Protein AF-A0A5N8ZG76-F1 (afdb_monomer)

Structure (mmCIF, N/CA/C/O backbone):
data_AF-A0A5N8ZG76-F1
#
_entry.id   AF-A0A5N8ZG76-F1
#
loop_
_atom_site.group_PDB
_atom_site.id
_atom_site.type_symbol
_atom_site.label_atom_id
_atom_site.label_alt_id
_atom_site.label_comp_id
_atom_site.label_asym_id
_atom_site.label_entity_id
_atom_site.label_seq_id
_atom_site.pdbx_PDB_ins_code
_atom_site.Cartn_x
_atom_site.Cartn_y
_atom_site.Cartn_z
_atom_site.occupancy
_atom_site.B_iso_or_equiv
_atom_site.auth_seq_id
_atom_site.auth_comp_id
_atom_site.auth_asym_id
_atom_site.auth_atom_id
_atom_site.pdbx_PDB_model_num
ATOM 1 N N . MET A 1 1 ? 1.818 6.023 -16.986 1.00 87.56 1 MET A N 1
ATOM 2 C CA . MET A 1 1 ? 3.104 5.359 -17.258 1.00 87.56 1 MET A CA 1
ATOM 3 C C . MET A 1 1 ? 3.277 5.007 -18.733 1.00 87.56 1 MET A C 1
ATOM 5 O O . MET A 1 1 ? 3.913 5.786 -19.419 1.00 87.56 1 MET A O 1
ATOM 9 N N . GLY A 1 2 ? 2.663 3.942 -19.270 1.00 87.69 2 GLY A N 1
ATOM 10 C CA . GLY A 1 2 ? 2.977 3.440 -20.628 1.00 87.69 2 GLY A CA 1
ATOM 11 C C . GLY A 1 2 ? 2.802 4.405 -21.819 1.00 87.69 2 GLY A C 1
ATOM 12 O O . GLY A 1 2 ? 3.365 4.149 -22.870 1.00 87.69 2 GLY A O 1
ATOM 13 N N . ARG A 1 3 ? 2.058 5.514 -21.671 1.00 91.75 3 ARG A N 1
ATOM 14 C CA . ARG A 1 3 ? 1.945 6.571 -22.700 1.00 91.75 3 ARG A CA 1
ATOM 15 C C . ARG A 1 3 ? 3.060 7.624 -22.653 1.00 91.75 3 ARG A C 1
ATOM 17 O O . ARG A 1 3 ? 3.286 8.281 -23.653 1.00 91.75 3 ARG A O 1
ATOM 24 N N . TYR A 1 4 ? 3.702 7.793 -21.499 1.00 94.81 4 TYR A N 1
ATOM 25 C CA . TYR A 1 4 ? 4.658 8.876 -21.230 1.00 94.81 4 TYR A CA 1
ATOM 26 C C . TYR A 1 4 ? 6.095 8.361 -21.156 1.00 94.81 4 TYR A C 1
ATOM 28 O O . TYR A 1 4 ? 7.008 9.026 -21.624 1.00 94.81 4 TYR A O 1
ATOM 36 N N . LEU A 1 5 ? 6.283 7.135 -20.655 1.00 94.50 5 LEU A N 1
ATOM 37 C CA . LEU A 1 5 ? 7.587 6.475 -20.544 1.00 94.50 5 LEU A CA 1
ATOM 38 C C . LEU A 1 5 ? 8.418 6.476 -21.843 1.00 94.50 5 LEU A C 1
ATOM 40 O O . LEU A 1 5 ? 9.621 6.711 -21.757 1.00 94.50 5 LEU A O 1
ATOM 44 N N . PRO A 1 6 ? 7.823 6.293 -23.042 1.00 94.81 6 PRO A N 1
ATOM 45 C CA . PRO A 1 6 ? 8.567 6.357 -24.300 1.00 94.81 6 PRO A CA 1
ATOM 46 C C . PRO A 1 6 ? 9.306 7.666 -24.543 1.00 94.81 6 PRO A C 1
ATOM 48 O O . PRO A 1 6 ? 10.390 7.633 -25.110 1.00 94.81 6 PRO A O 1
ATOM 51 N N . ASN A 1 7 ? 8.753 8.794 -24.088 1.00 96.19 7 ASN A N 1
ATOM 52 C CA . ASN A 1 7 ? 9.335 10.123 -24.298 1.00 96.19 7 ASN A CA 1
ATOM 53 C C . ASN A 1 7 ? 10.657 10.313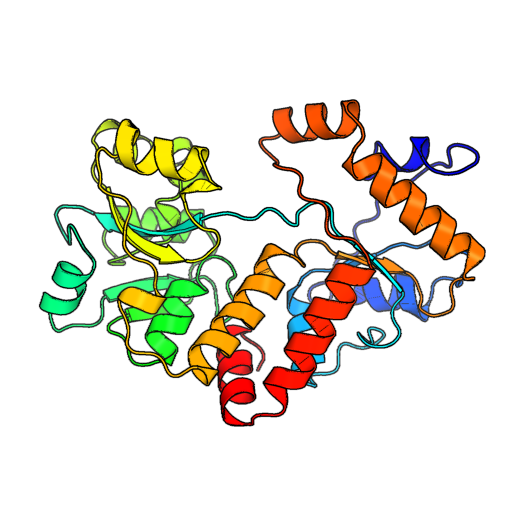 -23.539 1.00 96.19 7 ASN A C 1
ATOM 55 O O . ASN A 1 7 ? 11.416 11.234 -23.829 1.00 96.19 7 ASN A O 1
ATOM 59 N N . HIS A 1 8 ? 10.915 9.450 -22.553 1.00 96.81 8 HIS A N 1
ATOM 60 C CA . HIS A 1 8 ? 12.110 9.474 -21.712 1.00 96.81 8 HIS A CA 1
ATOM 61 C C . HIS A 1 8 ? 13.104 8.366 -22.077 1.00 96.81 8 HIS A C 1
ATOM 63 O O . HIS A 1 8 ? 14.173 8.281 -21.477 1.00 96.81 8 HIS A O 1
ATOM 69 N N . LEU A 1 9 ? 12.776 7.522 -23.061 1.00 95.88 9 LEU A N 1
ATOM 70 C CA . LEU A 1 9 ? 13.662 6.482 -23.577 1.00 95.88 9 LEU A CA 1
ATOM 71 C C . LEU A 1 9 ? 14.396 6.970 -24.841 1.00 95.88 9 LEU A C 1
ATOM 73 O O . LEU A 1 9 ? 13.794 7.631 -25.693 1.00 95.88 9 LEU A O 1
ATOM 77 N N . PRO A 1 10 ? 15.679 6.607 -25.031 1.00 93.69 10 PRO A N 1
ATOM 78 C CA . PRO A 1 10 ? 16.416 6.940 -26.244 1.00 93.69 10 PRO A CA 1
ATOM 79 C C . PRO A 1 10 ? 15.691 6.469 -27.509 1.00 93.69 10 PRO A C 1
ATOM 81 O O . PRO A 1 10 ? 15.311 5.306 -27.632 1.00 93.69 10 PRO A O 1
ATOM 84 N N . GLY A 1 11 ? 15.513 7.380 -28.468 1.00 93.56 11 GLY A N 1
ATOM 85 C CA . GLY A 1 11 ? 14.873 7.075 -29.749 1.00 93.56 11 GLY A CA 1
ATOM 86 C C . GLY A 1 11 ? 13.342 7.021 -29.724 1.00 93.56 11 GLY A C 1
ATOM 87 O O . GLY A 1 11 ? 12.763 6.699 -30.758 1.00 93.56 11 GLY A O 1
ATOM 88 N N . ASN A 1 12 ? 12.688 7.362 -28.604 1.00 93.69 12 ASN A N 1
ATOM 89 C CA . ASN A 1 12 ? 11.226 7.406 -28.467 1.00 93.69 12 ASN A CA 1
ATOM 90 C C . ASN A 1 12 ? 10.529 6.133 -28.999 1.00 93.69 12 ASN A C 1
ATOM 92 O O . ASN A 1 12 ? 9.717 6.207 -29.929 1.00 93.69 12 ASN A O 1
ATOM 96 N N . PRO A 1 13 ? 10.873 4.943 -28.468 1.00 94.00 13 PRO A N 1
ATOM 97 C CA . PRO A 1 13 ? 10.403 3.675 -29.006 1.00 94.00 13 PRO A CA 1
ATOM 98 C C . PRO A 1 13 ? 8.885 3.527 -28.883 1.00 94.00 13 PRO A C 1
ATOM 100 O O . PRO A 1 13 ? 8.244 4.064 -27.982 1.00 94.00 13 PRO A O 1
ATOM 103 N N . THR A 1 14 ? 8.290 2.719 -29.760 1.00 93.19 14 THR A N 1
ATOM 104 C CA . THR A 1 14 ? 6.878 2.350 -29.602 1.00 93.19 14 THR A CA 1
ATOM 105 C C . THR A 1 14 ? 6.719 1.434 -28.393 1.00 93.19 14 THR A C 1
ATOM 107 O O . THR A 1 14 ? 7.344 0.380 -28.323 1.00 93.19 14 THR A O 1
ATOM 110 N N . PHE A 1 15 ? 5.846 1.810 -27.460 1.00 92.44 15 PHE A N 1
ATOM 111 C CA . PHE A 1 15 ? 5.579 1.034 -26.252 1.00 92.44 15 PHE A CA 1
ATOM 112 C C . PHE A 1 15 ? 4.173 0.444 -26.299 1.00 92.44 15 PHE A C 1
ATOM 114 O O . PHE A 1 15 ? 3.177 1.165 -26.382 1.00 92.44 15 PHE A O 1
ATOM 121 N N . VAL A 1 16 ? 4.089 -0.886 -26.246 1.00 93.31 16 VAL A N 1
ATOM 122 C CA . VAL A 1 16 ? 2.832 -1.629 -26.377 1.00 93.31 16 VAL A CA 1
ATOM 123 C C . VAL A 1 16 ? 2.483 -2.288 -25.051 1.00 93.31 16 VAL A C 1
ATOM 125 O O . VAL A 1 16 ? 3.229 -3.112 -24.530 1.00 93.31 16 VAL A O 1
ATOM 128 N N . VAL A 1 17 ? 1.310 -1.957 -24.512 1.00 92.81 17 VAL A N 1
ATOM 129 C CA . VAL A 1 17 ? 0.779 -2.614 -23.312 1.00 92.81 17 VAL A CA 1
ATOM 130 C C . VAL A 1 17 ? 0.035 -3.881 -23.723 1.00 92.81 17 VAL A C 1
ATOM 132 O O . VAL A 1 17 ? -0.961 -3.813 -24.443 1.00 92.81 17 VAL A O 1
ATOM 135 N N . ARG A 1 18 ? 0.483 -5.035 -23.222 1.00 92.88 18 ARG A N 1
ATOM 136 C CA . ARG A 1 18 ? -0.160 -6.335 -23.449 1.00 92.88 18 ARG A CA 1
ATOM 137 C C . ARG A 1 18 ? -0.677 -6.917 -22.136 1.00 92.88 18 ARG A C 1
ATOM 139 O O . ARG A 1 18 ? 0.087 -7.120 -21.199 1.00 92.88 18 ARG A O 1
ATOM 146 N N . ASN A 1 19 ? -1.971 -7.230 -22.088 1.00 88.50 19 ASN A N 1
ATOM 147 C CA . ASN A 1 19 ? -2.572 -7.947 -20.964 1.00 88.50 19 ASN A CA 1
ATOM 148 C C . ASN A 1 19 ? -2.375 -9.459 -21.145 1.00 88.50 19 ASN A C 1
ATOM 150 O O . ASN A 1 19 ? -2.764 -10.005 -22.176 1.00 88.50 19 ASN A O 1
ATOM 154 N N . ILE A 1 20 ? -1.802 -10.134 -20.143 1.00 87.81 20 ILE A N 1
ATOM 155 C CA . ILE A 1 20 ? -1.537 -11.583 -20.166 1.00 87.81 20 ILE A CA 1
ATOM 156 C C . ILE A 1 20 ? -2.373 -12.269 -19.068 1.00 87.81 20 ILE A C 1
ATOM 158 O O . ILE A 1 20 ? -1.920 -12.385 -17.929 1.00 87.81 20 ILE A O 1
ATOM 162 N N . PRO A 1 21 ? -3.611 -12.707 -19.366 1.00 78.38 21 PRO A N 1
ATOM 163 C CA . PRO A 1 21 ? -4.474 -13.352 -18.380 1.00 78.38 21 PRO A CA 1
ATOM 164 C C . PRO A 1 21 ? -4.096 -14.821 -18.112 1.00 78.38 21 PRO A C 1
ATOM 166 O O . PRO A 1 21 ? -3.676 -15.566 -19.005 1.00 78.38 21 PRO A O 1
ATOM 169 N N . GLY A 1 22 ? -4.326 -15.263 -16.872 1.00 75.38 22 GLY A N 1
ATOM 170 C CA . GLY A 1 22 ? -4.210 -16.661 -16.432 1.00 75.38 22 GLY A CA 1
ATOM 171 C C . GLY A 1 22 ? -3.286 -16.861 -15.226 1.00 75.38 22 GLY A C 1
ATOM 172 O O . GLY A 1 22 ? -2.472 -15.995 -14.915 1.00 75.38 22 GLY A O 1
ATOM 173 N N . ALA A 1 23 ? -3.435 -18.006 -14.546 1.00 78.50 23 ALA A N 1
ATOM 174 C CA . ALA A 1 23 ? -2.657 -18.410 -13.361 1.00 78.50 23 ALA A CA 1
ATOM 175 C C . ALA A 1 23 ? -2.551 -17.319 -12.276 1.00 78.50 23 ALA A C 1
ATOM 177 O O . ALA A 1 23 ? -1.473 -17.042 -11.764 1.00 78.50 23 ALA A O 1
ATOM 178 N N . GLY A 1 24 ? -3.648 -16.603 -11.999 1.00 74.69 24 GLY A N 1
ATOM 179 C CA . GLY A 1 24 ? -3.621 -15.506 -11.027 1.00 74.69 24 GLY A CA 1
ATOM 180 C C . GLY A 1 24 ? -2.609 -14.402 -11.367 1.00 74.69 24 GLY A C 1
ATOM 181 O O . GLY A 1 24 ? -2.131 -13.721 -10.470 1.00 74.69 24 GLY A O 1
ATOM 182 N N . GLY A 1 25 ? -2.255 -14.213 -12.640 1.00 82.31 25 GLY A N 1
ATOM 183 C CA . GLY A 1 25 ? -1.291 -13.209 -13.094 1.00 82.31 25 GLY A CA 1
ATOM 184 C C . GLY A 1 25 ? 0.159 -13.689 -13.177 1.00 82.31 25 GLY A C 1
ATOM 185 O O . GLY A 1 25 ? 0.963 -12.975 -13.755 1.00 82.31 25 GLY A O 1
ATOM 186 N N . GLU A 1 26 ? 0.507 -14.889 -12.700 1.00 87.31 26 GLU A N 1
ATOM 187 C CA . GLU A 1 26 ? 1.897 -15.393 -12.730 1.00 87.31 26 GLU A CA 1
ATOM 188 C C . GLU A 1 26 ? 2.451 -15.604 -14.142 1.00 87.31 26 GLU A C 1
ATOM 190 O O . GLU A 1 26 ? 3.662 -15.608 -14.352 1.00 87.31 26 GLU A O 1
ATOM 195 N N . ARG A 1 27 ? 1.573 -15.742 -15.144 1.00 89.31 27 ARG A N 1
ATOM 196 C CA . ARG A 1 27 ? 1.995 -15.900 -16.543 1.00 89.31 27 ARG A CA 1
ATOM 197 C C . ARG A 1 27 ? 2.876 -14.754 -17.038 1.00 89.31 27 ARG A C 1
ATOM 199 O O . ARG A 1 27 ? 3.638 -14.986 -17.971 1.00 89.31 27 ARG A O 1
ATOM 206 N N . ILE A 1 28 ? 2.781 -13.565 -16.434 1.00 93.12 28 ILE A N 1
ATOM 207 C CA . ILE A 1 28 ? 3.652 -12.440 -16.787 1.00 93.12 28 ILE A CA 1
ATOM 208 C C . ILE A 1 28 ? 5.123 -12.781 -16.543 1.00 93.12 28 ILE A C 1
ATOM 210 O O . ILE A 1 28 ? 5.939 -12.445 -17.385 1.00 93.12 28 ILE A O 1
ATOM 214 N N . PHE A 1 29 ? 5.456 -13.503 -15.465 1.00 95.56 29 PHE A N 1
ATOM 215 C CA . PHE A 1 29 ? 6.847 -13.787 -15.103 1.00 95.56 29 PHE A CA 1
ATOM 216 C C . PHE A 1 29 ? 7.497 -14.752 -16.075 1.00 95.56 29 PHE A C 1
ATOM 218 O O . PHE A 1 29 ? 8.621 -14.522 -16.493 1.00 95.56 29 PHE A O 1
ATOM 225 N N . ARG A 1 30 ? 6.775 -15.789 -16.509 1.00 94.19 30 ARG A N 1
ATOM 226 C CA . ARG A 1 30 ? 7.287 -16.653 -17.574 1.00 94.19 30 ARG A CA 1
ATOM 227 C C . ARG A 1 30 ? 7.530 -15.850 -18.851 1.00 94.19 30 ARG A C 1
ATOM 229 O O . ARG A 1 30 ? 8.604 -15.940 -19.421 1.00 94.19 30 ARG A O 1
ATOM 236 N N . GLU A 1 31 ? 6.566 -15.034 -19.269 1.00 94.31 31 GLU A N 1
ATOM 237 C CA . GLU A 1 31 ? 6.708 -14.262 -20.502 1.00 94.31 31 GLU A CA 1
ATOM 238 C C . GLU A 1 31 ? 7.877 -13.264 -20.439 1.00 94.31 31 GLU A C 1
ATOM 240 O O . GLU A 1 31 ? 8.605 -13.139 -21.413 1.00 94.31 31 GLU A O 1
ATOM 245 N N . THR A 1 32 ? 8.063 -12.545 -19.326 1.00 95.88 32 THR A N 1
ATOM 246 C CA . THR A 1 32 ? 9.037 -11.439 -19.247 1.00 95.88 32 THR A CA 1
ATOM 247 C C . THR A 1 32 ? 10.373 -11.802 -18.610 1.00 95.88 32 THR A C 1
ATOM 249 O O . THR A 1 32 ? 11.360 -11.136 -18.891 1.00 95.88 32 THR A O 1
ATOM 252 N N . LEU A 1 33 ? 10.408 -12.790 -17.712 1.00 96.44 33 LEU A N 1
ATOM 253 C CA . LEU A 1 33 ? 11.598 -13.178 -16.940 1.00 96.44 33 LEU A CA 1
ATOM 254 C C . LEU A 1 33 ? 12.165 -14.544 -17.358 1.00 96.44 33 LEU A C 1
ATOM 256 O O . LEU A 1 33 ? 13.156 -14.971 -16.779 1.00 96.44 33 LEU A O 1
ATOM 260 N N . ALA A 1 34 ? 11.536 -15.248 -18.309 1.00 94.75 34 ALA A N 1
ATOM 261 C CA . ALA A 1 34 ? 12.033 -16.534 -18.803 1.00 94.75 34 ALA A CA 1
ATOM 262 C C . ALA A 1 34 ? 12.016 -16.653 -20.335 1.00 94.75 34 ALA A C 1
ATOM 264 O O . ALA A 1 34 ? 13.024 -17.028 -20.925 1.00 94.75 34 ALA A O 1
ATOM 265 N N . ASP A 1 35 ? 10.886 -16.355 -20.981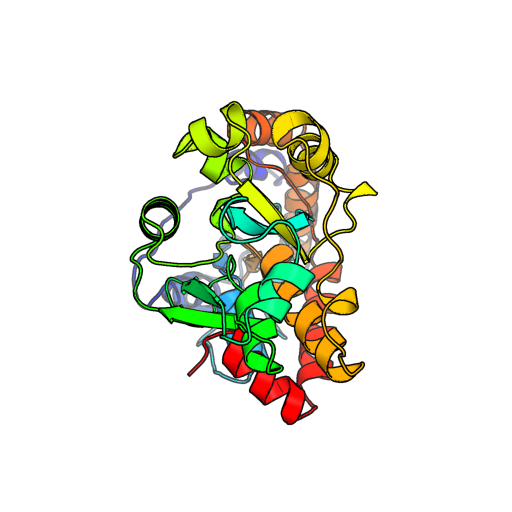 1.00 95.69 35 ASP A N 1
ATOM 266 C CA . ASP A 1 35 ? 10.714 -16.545 -22.427 1.00 95.69 35 ASP A CA 1
ATOM 267 C C . ASP A 1 35 ? 11.237 -15.337 -23.233 1.00 95.69 35 ASP A C 1
ATOM 269 O O . ASP A 1 35 ? 11.720 -15.502 -24.356 1.00 95.69 35 ASP A O 1
ATOM 273 N N . ALA A 1 36 ? 11.136 -14.119 -22.687 1.00 95.88 36 ALA A N 1
ATOM 274 C CA . ALA A 1 36 ? 11.650 -12.914 -23.331 1.00 95.88 36 ALA A CA 1
ATOM 275 C C . ALA A 1 36 ? 13.188 -12.862 -23.295 1.00 95.88 36 ALA A C 1
ATOM 277 O O . ALA A 1 36 ? 13.782 -13.146 -22.253 1.00 95.88 36 ALA A O 1
ATOM 278 N N . PRO A 1 37 ? 13.842 -12.420 -24.385 1.00 97.12 37 PRO A N 1
ATOM 279 C CA . PRO A 1 37 ? 15.265 -12.116 -24.352 1.00 97.12 37 PRO A CA 1
ATOM 280 C C . PRO A 1 37 ? 15.579 -11.026 -23.312 1.00 97.12 37 PRO A C 1
ATOM 282 O O . PRO A 1 37 ? 14.789 -10.093 -23.141 1.00 97.12 37 PRO A O 1
ATOM 285 N N . PRO A 1 38 ? 16.755 -11.065 -22.666 1.00 97.06 38 PRO A N 1
ATOM 286 C CA . PRO A 1 38 ? 17.207 -10.016 -21.755 1.00 97.06 38 PRO A CA 1
ATOM 287 C C . PRO A 1 38 ? 17.704 -8.766 -22.509 1.00 97.06 38 PRO A C 1
ATOM 289 O O . PRO A 1 38 ? 18.706 -8.169 -22.148 1.00 97.06 38 PRO A O 1
ATOM 292 N N . ASP A 1 39 ? 17.041 -8.351 -23.584 1.00 96.56 39 ASP A N 1
ATOM 293 C CA . ASP A 1 39 ? 17.450 -7.228 -24.445 1.00 96.56 39 ASP A CA 1
ATOM 294 C C . ASP A 1 39 ? 16.840 -5.877 -24.026 1.00 96.56 39 ASP A C 1
ATOM 296 O O . ASP A 1 39 ? 16.967 -4.872 -24.723 1.00 96.56 39 ASP A O 1
ATOM 300 N N . GLY A 1 40 ? 16.159 -5.847 -22.880 1.00 94.44 40 GLY A N 1
ATOM 301 C CA . GLY A 1 40 ? 15.522 -4.651 -22.344 1.00 94.44 40 GLY A CA 1
ATOM 302 C C . GLY A 1 40 ? 14.218 -4.252 -23.038 1.00 94.44 40 GLY A C 1
ATOM 303 O O . GLY A 1 40 ? 13.714 -3.167 -22.758 1.00 94.44 40 GLY A O 1
ATOM 304 N N . LEU A 1 41 ? 13.644 -5.088 -23.912 1.00 94.81 41 LEU A N 1
ATOM 305 C CA . LEU A 1 41 ? 12.381 -4.790 -24.604 1.00 94.81 41 LEU A CA 1
ATOM 306 C C . LEU A 1 41 ? 11.136 -5.330 -23.882 1.00 94.81 41 LEU A C 1
ATOM 308 O O . LEU A 1 41 ? 10.008 -5.026 -24.278 1.00 94.81 41 LEU A O 1
ATOM 312 N N . ALA A 1 42 ? 11.321 -6.100 -22.807 1.00 95.75 42 ALA A N 1
ATOM 313 C CA . ALA A 1 42 ? 10.246 -6.643 -21.984 1.00 95.75 42 ALA A CA 1
ATOM 314 C C . ALA A 1 42 ? 10.298 -6.100 -20.547 1.00 95.75 42 ALA A C 1
ATOM 316 O O . ALA A 1 42 ? 11.312 -6.196 -19.858 1.00 95.75 42 ALA A O 1
ATOM 317 N N . VAL A 1 43 ? 9.163 -5.571 -20.080 1.00 95.88 43 VAL A N 1
ATOM 318 C CA . VAL A 1 43 ? 8.962 -5.097 -18.703 1.00 95.88 43 VAL A CA 1
ATOM 319 C C . VAL A 1 43 ? 7.640 -5.660 -18.184 1.00 95.88 43 VAL A C 1
ATOM 321 O O . VAL A 1 43 ? 6.616 -5.579 -18.868 1.00 95.88 43 VAL A O 1
ATOM 324 N N . ALA A 1 44 ? 7.643 -6.215 -16.974 1.00 95.44 44 ALA A N 1
ATOM 325 C CA . ALA A 1 44 ? 6.435 -6.667 -16.288 1.00 95.44 44 ALA A CA 1
ATOM 326 C C . ALA A 1 44 ? 5.984 -5.663 -15.227 1.00 95.44 44 ALA A C 1
ATOM 328 O O . ALA A 1 44 ? 6.792 -4.967 -14.620 1.00 95.44 44 ALA A O 1
ATOM 329 N N . VAL A 1 45 ? 4.673 -5.636 -14.977 1.00 94.31 45 VAL A N 1
ATOM 330 C CA . VAL A 1 45 ? 4.069 -4.922 -13.846 1.00 94.31 45 VAL A CA 1
ATOM 331 C C . VAL A 1 45 ? 3.516 -5.957 -12.877 1.00 94.31 45 VAL A C 1
ATOM 333 O O . VAL A 1 45 ? 2.498 -6.596 -13.147 1.00 94.31 45 VAL A O 1
ATOM 336 N N . ALA A 1 46 ? 4.201 -6.134 -11.756 1.00 91.31 46 ALA A N 1
ATOM 337 C CA . ALA A 1 46 ? 3.906 -7.147 -10.760 1.00 91.31 46 ALA A CA 1
ATOM 338 C C . ALA A 1 46 ? 3.058 -6.587 -9.608 1.00 91.31 46 ALA A C 1
ATOM 340 O O . ALA A 1 46 ? 3.212 -5.448 -9.163 1.00 91.31 46 ALA A O 1
ATOM 341 N N . HIS A 1 47 ? 2.136 -7.413 -9.116 1.00 86.44 47 HIS A N 1
ATOM 342 C CA . HIS A 1 47 ? 1.332 -7.110 -7.935 1.00 86.44 47 HIS A CA 1
ATOM 343 C C . HIS A 1 47 ? 2.126 -7.430 -6.650 1.00 86.44 47 HIS A C 1
ATOM 345 O O . HIS A 1 47 ? 2.800 -8.464 -6.621 1.00 86.44 47 HIS A O 1
ATOM 351 N N . PRO A 1 48 ? 1.994 -6.644 -5.559 1.00 83.50 48 PRO A N 1
ATOM 352 C CA . PRO A 1 48 ? 2.746 -6.839 -4.309 1.00 83.50 48 PRO A CA 1
ATOM 353 C C . PRO A 1 48 ? 2.608 -8.249 -3.715 1.00 83.50 48 PRO A C 1
ATOM 355 O O . PRO A 1 48 ? 3.539 -8.768 -3.109 1.00 83.50 48 PRO A O 1
ATOM 358 N N . ARG A 1 49 ? 1.472 -8.921 -3.954 1.00 81.38 49 ARG A N 1
ATOM 359 C CA . ARG A 1 49 ? 1.225 -10.312 -3.512 1.00 81.38 49 ARG A CA 1
ATOM 360 C C . ARG A 1 49 ? 2.319 -11.312 -3.902 1.00 81.38 49 ARG A C 1
ATOM 362 O O . ARG A 1 49 ? 2.516 -12.279 -3.178 1.00 81.38 49 ARG A O 1
ATOM 369 N N . PHE A 1 50 ? 2.990 -11.118 -5.039 1.00 87.75 50 PHE A N 1
ATOM 370 C CA . PHE A 1 50 ? 4.040 -12.037 -5.483 1.00 87.75 50 PHE A CA 1
ATOM 371 C C . PHE A 1 50 ? 5.310 -11.868 -4.645 1.00 87.75 50 PHE A C 1
ATOM 373 O O . PHE A 1 50 ? 5.887 -12.853 -4.209 1.00 87.75 50 PHE A O 1
ATOM 380 N N . PHE A 1 51 ? 5.660 -10.628 -4.306 1.00 88.81 51 PHE A N 1
ATOM 381 C CA . PHE A 1 51 ? 6.777 -10.323 -3.412 1.00 88.81 51 PHE A CA 1
ATOM 382 C C . PHE A 1 51 ? 6.508 -10.805 -1.989 1.00 88.81 51 PHE A C 1
ATOM 384 O O . PHE A 1 51 ? 7.389 -11.379 -1.363 1.00 88.81 51 PHE A O 1
ATOM 391 N N . LYS A 1 52 ? 5.270 -10.659 -1.494 1.00 86.38 52 LYS A N 1
ATOM 392 C CA . LYS A 1 52 ? 4.881 -11.233 -0.196 1.00 86.38 52 LYS A CA 1
ATOM 393 C C . LYS A 1 52 ? 5.088 -12.747 -0.146 1.00 86.38 52 LYS A C 1
ATOM 395 O O . LYS A 1 52 ? 5.561 -13.247 0.865 1.00 86.38 52 LYS A O 1
ATOM 400 N N . ARG A 1 53 ? 4.731 -13.464 -1.219 1.00 86.31 53 ARG A N 1
ATOM 401 C CA . ARG A 1 53 ? 4.916 -14.920 -1.331 1.00 86.31 53 ARG A CA 1
ATOM 402 C C . ARG A 1 53 ? 6.389 -15.314 -1.313 1.00 86.31 53 ARG A C 1
ATOM 404 O O . ARG A 1 53 ? 6.766 -16.155 -0.504 1.00 86.31 53 ARG A O 1
ATOM 411 N N . GLU A 1 54 ? 7.202 -14.654 -2.127 1.00 89.56 54 GLU A N 1
ATOM 412 C CA . GLU A 1 54 ? 8.652 -14.868 -2.175 1.00 89.56 54 GLU A CA 1
ATOM 413 C C . GLU A 1 54 ? 9.320 -14.607 -0.815 1.00 89.56 54 GLU A C 1
ATOM 415 O O . GLU A 1 54 ? 10.096 -15.428 -0.331 1.00 89.56 54 GLU A O 1
ATOM 420 N N . LEU A 1 55 ? 8.936 -13.527 -0.125 1.00 88.12 55 LEU A N 1
ATOM 421 C CA . LEU A 1 55 ? 9.431 -13.198 1.219 1.00 88.12 55 LEU A CA 1
ATOM 422 C C . LEU A 1 55 ? 9.126 -14.291 2.257 1.00 88.12 55 LEU A C 1
ATOM 424 O O . LEU A 1 55 ? 9.933 -14.563 3.149 1.00 88.12 55 LEU A O 1
ATOM 428 N N . VAL A 1 56 ? 7.982 -14.970 2.131 1.00 86.00 56 VAL A N 1
ATOM 429 C CA . VAL A 1 56 ? 7.635 -16.126 2.973 1.00 86.00 56 VAL A CA 1
ATOM 430 C C . VAL A 1 56 ? 8.069 -17.457 2.367 1.00 86.00 56 VAL A C 1
ATOM 432 O O . VAL A 1 56 ? 7.590 -18.510 2.781 1.00 86.00 56 VAL A O 1
ATOM 435 N N . GLY A 1 57 ? 9.009 -17.455 1.421 1.00 82.94 57 GLY A N 1
ATOM 436 C CA . GLY A 1 57 ? 9.575 -18.662 0.814 1.00 82.94 57 GLY A CA 1
ATOM 437 C C . GLY A 1 57 ? 8.568 -19.512 0.035 1.00 82.94 57 GLY A C 1
ATOM 438 O O . GLY A 1 57 ? 8.804 -20.700 -0.171 1.00 82.94 57 GLY A O 1
ATOM 439 N N . THR A 1 58 ? 7.430 -18.936 -0.358 1.00 85.38 58 THR A N 1
ATOM 440 C CA . THR A 1 58 ? 6.499 -19.568 -1.293 1.00 85.38 58 THR A CA 1
ATOM 441 C C . THR A 1 58 ? 6.936 -19.223 -2.705 1.00 85.38 58 THR A C 1
ATOM 443 O O . THR A 1 58 ? 6.648 -18.121 -3.169 1.00 85.38 58 THR A O 1
ATOM 446 N N . ASP A 1 59 ? 7.577 -20.186 -3.368 1.00 86.69 59 ASP A N 1
ATOM 447 C CA . ASP A 1 59 ? 8.109 -20.035 -4.724 1.00 86.69 59 ASP A CA 1
ATOM 448 C C . ASP A 1 59 ? 7.059 -19.451 -5.685 1.00 86.69 59 ASP A C 1
ATOM 450 O O . ASP A 1 59 ? 5.934 -19.957 -5.840 1.00 86.69 59 ASP A O 1
ATOM 454 N N . VAL A 1 60 ? 7.429 -18.344 -6.320 1.00 8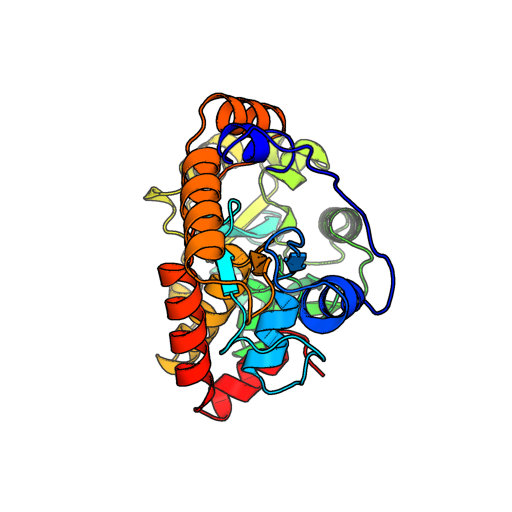9.50 60 VAL A N 1
ATOM 455 C CA . VAL A 1 60 ? 6.741 -17.760 -7.462 1.00 89.50 60 VAL A CA 1
ATOM 456 C C . VAL A 1 60 ? 7.607 -18.026 -8.679 1.00 89.50 60 VAL A C 1
ATOM 458 O O . VAL A 1 60 ? 8.523 -17.277 -8.996 1.00 89.50 60 VAL A 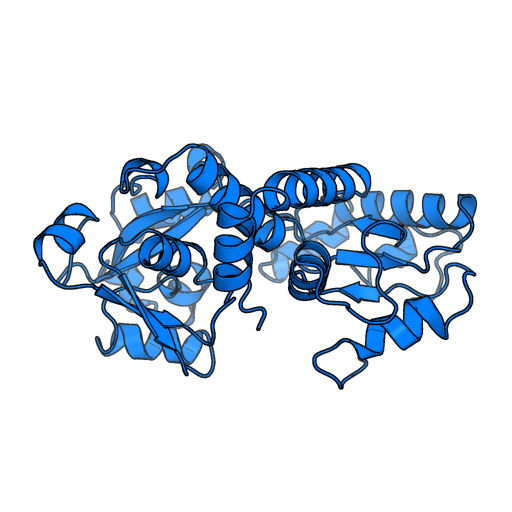O 1
ATOM 461 N N . LYS A 1 61 ? 7.281 -19.092 -9.409 1.00 92.00 61 LYS A N 1
ATOM 462 C CA . LYS A 1 61 ? 8.080 -19.557 -10.544 1.00 92.00 61 LYS A CA 1
ATOM 463 C C . LYS A 1 61 ? 8.508 -18.415 -11.483 1.00 92.00 61 LYS A C 1
ATOM 465 O O . LYS A 1 61 ? 7.662 -17.675 -11.990 1.00 92.00 61 LYS A O 1
ATOM 470 N N . HIS A 1 62 ? 9.808 -18.365 -11.786 1.00 93.62 62 HIS A N 1
ATOM 471 C CA . HIS A 1 62 ? 10.494 -17.362 -12.624 1.00 93.62 62 HIS A CA 1
ATOM 472 C C . HIS A 1 62 ? 10.699 -15.979 -11.990 1.00 93.62 62 HIS A C 1
ATOM 474 O O . HIS A 1 62 ? 11.374 -15.148 -12.591 1.00 93.62 62 HIS A O 1
ATOM 480 N N . LEU A 1 63 ? 10.140 -15.719 -10.811 1.00 95.06 63 LEU A N 1
ATOM 481 C CA . LEU A 1 63 ? 10.434 -14.531 -10.025 1.00 95.06 63 LEU A CA 1
ATOM 482 C C . LEU A 1 63 ? 11.376 -14.932 -8.891 1.00 95.06 63 LEU A C 1
ATOM 484 O O . LEU A 1 63 ? 11.071 -15.845 -8.144 1.00 95.06 63 LEU A O 1
ATOM 488 N N . ASP A 1 64 ? 12.487 -14.219 -8.754 1.00 93.06 64 ASP A N 1
ATOM 489 C CA . ASP A 1 64 ? 13.334 -14.270 -7.563 1.00 93.06 64 ASP A CA 1
ATOM 490 C C . ASP A 1 64 ? 13.589 -12.831 -7.129 1.00 93.06 64 ASP A C 1
ATOM 492 O O . ASP A 1 64 ? 14.177 -12.031 -7.864 1.00 93.06 64 ASP A O 1
ATOM 496 N N . ILE A 1 65 ? 13.108 -12.487 -5.937 1.00 91.62 65 ILE A N 1
ATOM 497 C CA . ILE A 1 65 ? 13.187 -11.123 -5.399 1.00 91.62 65 ILE A CA 1
ATOM 498 C C . ILE A 1 65 ? 14.623 -10.644 -5.156 1.00 91.62 65 ILE A C 1
ATOM 500 O O . ILE A 1 65 ? 14.834 -9.442 -5.011 1.00 91.62 65 ILE A O 1
ATOM 504 N N . ASN A 1 66 ? 15.599 -11.555 -5.124 1.00 90.69 66 ASN A N 1
ATOM 505 C CA . ASN A 1 66 ? 17.005 -11.236 -4.889 1.00 90.69 66 ASN A CA 1
ATOM 506 C C . ASN A 1 66 ? 17.768 -10.910 -6.177 1.00 90.69 66 ASN A C 1
ATOM 508 O O . ASN A 1 66 ? 18.814 -10.265 -6.119 1.00 90.69 66 ASN A O 1
ATOM 512 N N . THR A 1 67 ? 17.278 -11.372 -7.330 1.00 93.12 67 THR A N 1
ATOM 513 C CA . THR A 1 67 ? 17.988 -11.261 -8.616 1.00 93.12 67 THR A CA 1
ATOM 514 C C . THR A 1 67 ? 17.217 -10.467 -9.662 1.00 93.12 67 THR A C 1
ATOM 516 O O . THR A 1 67 ? 17.825 -9.904 -10.573 1.00 93.12 67 THR A O 1
ATOM 519 N N . VAL A 1 68 ? 15.890 -10.370 -9.539 1.00 95.56 68 VAL A N 1
ATOM 520 C CA . VAL A 1 68 ? 15.061 -9.604 -10.470 1.00 95.56 68 VAL A CA 1
ATOM 521 C C . VAL A 1 68 ? 15.472 -8.130 -10.508 1.00 95.56 68 VAL A C 1
ATOM 523 O O . VAL A 1 68 ? 15.693 -7.486 -9.481 1.00 95.56 68 VAL A O 1
ATOM 526 N N . LYS A 1 69 ? 15.524 -7.557 -11.712 1.00 96.88 69 LYS A N 1
ATOM 527 C CA . LYS A 1 69 ? 15.826 -6.136 -11.889 1.00 96.88 69 LYS A CA 1
ATOM 528 C C . LYS A 1 69 ? 14.575 -5.299 -11.661 1.00 96.88 69 LYS A C 1
ATOM 530 O O . LYS A 1 69 ? 13.589 -5.439 -12.379 1.00 96.88 69 LYS A O 1
ATOM 535 N N . VAL A 1 70 ? 14.608 -4.419 -10.665 1.00 96.19 70 VAL A N 1
ATOM 536 C CA . VAL A 1 70 ? 13.465 -3.589 -10.263 1.00 96.19 70 VAL A CA 1
ATOM 537 C C . VAL A 1 70 ? 13.620 -2.181 -10.820 1.00 96.19 70 VAL A C 1
ATOM 539 O O . VAL A 1 70 ? 14.580 -1.508 -10.493 1.00 96.19 70 VAL A O 1
ATOM 542 N N . LEU A 1 71 ? 12.656 -1.683 -11.592 1.00 95.94 71 LEU A N 1
ATOM 543 C CA . LEU A 1 71 ? 12.640 -0.274 -12.016 1.00 95.94 71 LEU A CA 1
ATOM 544 C C . LEU A 1 71 ? 12.047 0.649 -10.949 1.00 95.94 71 LEU A C 1
ATOM 546 O O . LEU A 1 71 ? 12.434 1.810 -10.844 1.00 95.94 71 LEU A O 1
ATOM 550 N N . GLY A 1 72 ? 11.112 0.120 -10.160 1.00 94.12 72 GLY A N 1
ATOM 551 C CA . GLY A 1 72 ? 10.416 0.844 -9.105 1.00 94.12 72 GLY A CA 1
ATOM 552 C C . GLY A 1 72 ? 8.906 0.863 -9.312 1.00 94.12 72 GLY A C 1
ATOM 553 O O . GLY A 1 72 ? 8.336 0.060 -10.055 1.00 94.12 72 GLY A O 1
ATOM 554 N N . THR A 1 73 ? 8.240 1.792 -8.639 1.00 93.31 73 THR A N 1
ATOM 555 C CA . THR A 1 73 ? 6.812 2.060 -8.814 1.00 93.31 73 THR A CA 1
ATOM 556 C C . THR A 1 73 ? 6.545 3.561 -8.885 1.00 93.31 73 THR A C 1
ATOM 558 O O . THR A 1 73 ? 7.314 4.371 -8.372 1.00 93.31 73 THR A O 1
ATOM 561 N N . ALA A 1 74 ? 5.439 3.922 -9.534 1.00 91.75 74 ALA A N 1
ATOM 562 C CA . ALA A 1 74 ? 4.895 5.279 -9.557 1.00 91.75 74 ALA A CA 1
ATOM 563 C C . ALA A 1 74 ? 3.593 5.400 -8.746 1.00 91.75 74 ALA A C 1
ATOM 565 O O . ALA A 1 74 ? 2.854 6.372 -8.892 1.00 91.75 74 ALA A O 1
ATOM 566 N N . SER A 1 75 ? 3.295 4.399 -7.915 1.00 86.56 75 SER A N 1
ATOM 567 C CA . SER A 1 75 ? 2.158 4.391 -6.993 1.00 86.56 75 SER A CA 1
ATOM 568 C C . SER A 1 75 ? 2.575 4.173 -5.536 1.00 86.56 75 SER A C 1
ATOM 570 O O . SER A 1 75 ? 1.777 3.678 -4.753 1.00 86.56 75 SER A O 1
ATOM 572 N N . ALA A 1 76 ? 3.804 4.543 -5.165 1.00 85.12 76 ALA A N 1
ATOM 573 C CA . ALA A 1 76 ? 4.303 4.544 -3.787 1.00 85.12 76 ALA A CA 1
ATOM 574 C C . ALA A 1 76 ? 3.767 5.741 -2.980 1.00 85.12 76 ALA A C 1
ATOM 576 O O . ALA A 1 76 ? 4.525 6.515 -2.384 1.00 85.12 76 ALA A O 1
ATOM 577 N N . VAL A 1 77 ? 2.451 5.909 -2.981 1.00 78.81 77 VAL A N 1
ATOM 578 C CA . VAL A 1 77 ? 1.771 6.995 -2.277 1.00 78.81 77 VAL A CA 1
ATOM 579 C C . VAL A 1 77 ? 1.671 6.634 -0.800 1.00 78.81 77 VAL A C 1
ATOM 581 O O . VAL A 1 77 ? 1.348 5.502 -0.451 1.00 78.81 77 VAL A O 1
ATOM 584 N N . ALA A 1 78 ? 2.018 7.576 0.071 1.00 74.81 78 ALA A N 1
ATOM 585 C CA . ALA A 1 78 ? 1.833 7.413 1.503 1.00 74.81 78 ALA A CA 1
ATOM 586 C C . ALA A 1 78 ? 0.441 7.945 1.852 1.00 74.81 78 ALA A C 1
ATOM 588 O O . ALA A 1 78 ? 0.250 9.154 1.837 1.00 74.81 78 ALA A O 1
ATOM 589 N N . VAL A 1 79 ? -0.504 7.052 2.138 1.00 84.06 79 VAL A N 1
ATOM 590 C CA . VAL A 1 79 ? -1.880 7.417 2.508 1.00 84.06 79 VAL A CA 1
ATOM 591 C C . VAL A 1 79 ? -2.141 7.098 3.973 1.00 84.06 79 VAL A C 1
ATOM 593 O O . VAL A 1 79 ? -1.572 6.152 4.531 1.00 84.06 79 VAL A O 1
ATOM 596 N N . THR A 1 80 ? -2.987 7.892 4.620 1.00 91.19 80 THR A N 1
ATOM 597 C CA . THR A 1 80 ? -3.547 7.548 5.923 1.00 91.19 80 THR A CA 1
ATOM 598 C C . THR A 1 80 ? -4.806 6.721 5.693 1.00 91.19 80 THR A C 1
ATOM 600 O O . THR A 1 80 ? -5.769 7.163 5.074 1.00 91.19 80 THR A O 1
ATOM 603 N N . ASN A 1 81 ? -4.814 5.504 6.225 1.00 92.19 81 ASN A N 1
ATOM 604 C CA . ASN A 1 81 ? -5.970 4.619 6.177 1.00 92.19 81 ASN A CA 1
ATOM 605 C C . ASN A 1 81 ? -6.693 4.630 7.526 1.00 92.19 81 ASN A C 1
ATOM 607 O O . ASN A 1 81 ? -6.059 4.781 8.570 1.00 92.19 81 ASN A O 1
ATOM 611 N N . ALA A 1 82 ? -8.005 4.400 7.539 1.00 95.75 82 ALA A N 1
ATOM 612 C CA . ALA A 1 82 ? -8.768 4.305 8.781 1.00 95.75 82 ALA A CA 1
ATOM 613 C C . ALA A 1 82 ? -9.862 3.237 8.725 1.00 95.75 82 ALA A C 1
ATOM 615 O O . ALA A 1 82 ? -10.343 2.865 7.656 1.00 95.75 82 ALA A O 1
ATOM 616 N N . MET A 1 83 ? -10.253 2.742 9.901 1.00 96.38 83 MET A N 1
ATOM 617 C CA . MET A 1 83 ? -11.508 2.014 10.082 1.00 96.38 83 MET A CA 1
ATOM 618 C C . MET A 1 83 ? -12.596 2.992 10.479 1.00 96.38 83 MET A C 1
ATOM 620 O O . MET A 1 83 ? -12.395 3.785 11.395 1.00 96.38 83 MET A O 1
ATOM 624 N N . TYR A 1 84 ? -13.757 2.884 9.844 1.00 97.94 84 TYR A N 1
ATOM 625 C CA . TYR A 1 84 ? -14.906 3.736 10.105 1.00 97.94 84 TYR A CA 1
ATOM 626 C C . TYR A 1 84 ? -16.021 2.942 10.770 1.00 97.94 84 TYR A C 1
ATOM 628 O O . TYR A 1 84 ? -16.301 1.806 10.388 1.00 97.94 84 TYR A O 1
ATOM 636 N N . ALA A 1 85 ? -16.669 3.573 11.741 1.00 98.38 85 ALA A N 1
ATOM 637 C CA . ALA A 1 85 ? -17.938 3.158 12.308 1.00 98.38 85 ALA A CA 1
ATOM 638 C C . ALA A 1 85 ? -19.021 4.143 11.870 1.00 98.38 85 ALA A C 1
ATOM 640 O O . ALA A 1 85 ? -18.744 5.308 11.581 1.00 98.38 85 ALA A O 1
ATOM 641 N N . PHE A 1 86 ? -20.273 3.709 11.884 1.00 98.50 86 PHE A N 1
ATOM 642 C CA . PHE A 1 86 ? -21.368 4.664 11.984 1.00 98.50 86 PHE A CA 1
ATOM 643 C C . PHE A 1 86 ? -2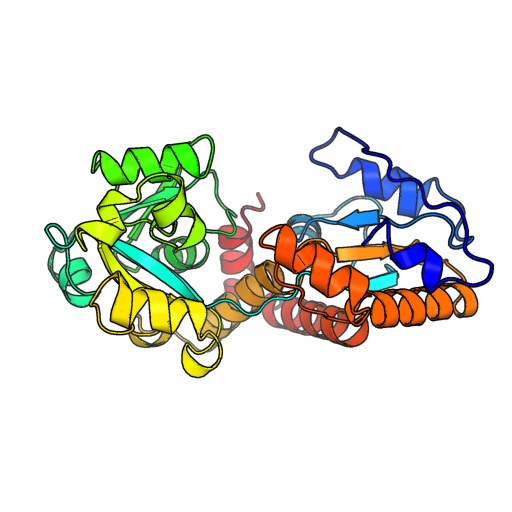1.468 5.203 13.416 1.00 98.50 86 PHE A C 1
ATOM 645 O O . PHE A 1 86 ? -21.299 4.453 14.377 1.00 98.50 86 PHE A O 1
ATOM 652 N N . LYS A 1 87 ? -21.792 6.492 13.561 1.00 97.69 87 LYS A N 1
ATOM 653 C CA . LYS A 1 87 ? -21.830 7.193 14.859 1.00 97.69 87 LYS A CA 1
ATOM 654 C C . LYS A 1 87 ? -22.859 6.632 15.843 1.00 97.69 87 LYS A C 1
ATOM 656 O O . LYS A 1 87 ? -22.677 6.754 17.048 1.00 97.69 87 LYS A O 1
ATOM 661 N N . ASP A 1 88 ? -23.931 6.016 15.344 1.00 96.50 88 ASP A N 1
ATOM 662 C CA . ASP A 1 88 ? -24.927 5.315 16.169 1.00 96.50 88 ASP A CA 1
ATOM 663 C C . ASP A 1 88 ? -24.427 3.956 16.698 1.00 96.50 88 ASP A C 1
ATOM 665 O O . ASP A 1 88 ? -24.997 3.415 17.644 1.00 96.50 88 ASP A O 1
ATOM 669 N N . TYR A 1 89 ? -23.351 3.415 16.119 1.00 97.62 89 TYR A N 1
ATOM 670 C CA . TYR A 1 89 ? -22.662 2.230 16.608 1.00 97.62 89 TYR A CA 1
ATOM 671 C C . TYR A 1 89 ? -21.540 2.608 17.581 1.00 97.62 89 TYR A C 1
ATOM 673 O O . TYR A 1 89 ? -21.541 2.117 18.710 1.00 97.62 89 TYR A O 1
ATOM 681 N N . ALA A 1 90 ? -20.593 3.450 17.165 1.00 97.62 90 ALA A N 1
ATOM 682 C CA . ALA A 1 90 ? -19.450 3.883 17.972 1.00 97.62 90 ALA A CA 1
ATOM 683 C C . ALA A 1 90 ? -18.942 5.250 17.493 1.00 97.62 90 ALA A C 1
ATOM 685 O O . ALA A 1 90 ? -19.000 5.541 16.299 1.00 97.62 90 ALA A O 1
ATOM 686 N N . SER A 1 91 ? -18.423 6.071 18.411 1.00 96.62 91 SER A N 1
ATOM 687 C CA . SER A 1 91 ? -17.801 7.365 18.097 1.00 96.62 91 SER A CA 1
ATOM 688 C C . SER A 1 91 ? -16.280 7.382 18.259 1.00 96.62 91 SER A C 1
ATOM 690 O O . SER A 1 91 ? -15.630 8.305 17.773 1.00 96.62 91 SER A O 1
ATOM 692 N N . SER A 1 92 ? -15.703 6.361 18.894 1.00 96.75 92 SER A N 1
ATOM 693 C CA . SER A 1 92 ? -14.257 6.177 19.028 1.00 96.75 92 SER A CA 1
ATOM 694 C C . SER A 1 92 ? -13.878 4.694 19.086 1.00 96.75 92 SER A C 1
ATOM 696 O O . SER A 1 92 ? -14.745 3.817 19.107 1.00 96.75 92 SER A O 1
ATOM 698 N N . TRP A 1 93 ? -12.578 4.388 19.116 1.00 97.00 93 TRP A N 1
ATOM 699 C CA . TRP A 1 93 ? -12.119 3.019 19.354 1.00 97.00 93 TRP A CA 1
ATOM 700 C C . TRP A 1 93 ? -12.518 2.500 20.740 1.00 97.00 93 TRP A C 1
ATOM 702 O O . TRP A 1 93 ? -12.895 1.339 20.880 1.00 97.00 93 TRP A O 1
ATOM 712 N N . GLU A 1 94 ? -12.493 3.353 21.761 1.00 96.62 94 GLU A N 1
ATOM 713 C CA . GLU A 1 94 ? -12.879 2.990 23.125 1.00 96.62 94 GLU A CA 1
ATOM 714 C C . GLU A 1 94 ? -14.342 2.538 23.185 1.00 96.62 94 GLU A C 1
ATOM 716 O O . GLU A 1 94 ? -14.640 1.549 23.851 1.00 96.62 94 GLU A O 1
ATOM 721 N N . ASP A 1 95 ? -15.235 3.185 22.428 1.00 97.56 95 ASP A N 1
ATOM 722 C CA . ASP A 1 95 ? -16.631 2.751 22.294 1.00 97.56 95 ASP A CA 1
ATOM 723 C C . ASP A 1 95 ? -16.742 1.361 21.654 1.00 97.56 95 ASP A C 1
ATOM 725 O O . ASP A 1 95 ? -17.592 0.559 22.048 1.00 97.56 95 ASP A O 1
ATOM 729 N N . VAL A 1 96 ? -15.886 1.054 20.671 1.00 97.19 96 VAL A N 1
ATOM 730 C CA . VAL A 1 96 ? -15.827 -0.280 20.050 1.00 97.19 96 VAL A CA 1
ATOM 731 C C . VAL A 1 96 ? -15.404 -1.321 21.085 1.00 97.19 96 VAL A C 1
ATOM 733 O O . VAL A 1 96 ? -16.062 -2.352 21.217 1.00 97.19 96 VAL A O 1
ATOM 736 N N . VAL A 1 97 ? -14.348 -1.042 21.854 1.00 96.19 97 VAL A N 1
ATOM 737 C CA . VAL A 1 97 ? -13.851 -1.934 22.915 1.00 96.19 97 VAL A CA 1
ATOM 738 C C . VAL A 1 97 ? -14.905 -2.128 24.012 1.00 96.19 97 VAL A C 1
ATOM 740 O O . VAL A 1 97 ? -15.138 -3.255 24.454 1.00 96.19 97 VAL A O 1
ATOM 743 N N . ALA A 1 98 ? -15.586 -1.054 24.423 1.00 97.00 98 ALA A N 1
ATOM 744 C CA . ALA A 1 98 ? -16.571 -1.055 25.505 1.00 97.00 98 ALA A CA 1
ATOM 745 C C . ALA A 1 98 ? -17.792 -1.951 25.235 1.00 97.00 98 ALA A C 1
ATOM 747 O O . ALA A 1 98 ? -18.471 -2.359 26.178 1.00 97.00 98 ALA A O 1
ATOM 748 N N . LYS A 1 99 ? -18.061 -2.312 23.972 1.00 95.88 99 LYS A N 1
ATOM 749 C CA . LYS A 1 99 ? -19.130 -3.262 23.618 1.00 95.88 99 LYS A CA 1
ATOM 750 C C . LYS A 1 99 ? -18.874 -4.676 24.137 1.00 95.88 99 LYS A C 1
ATOM 752 O O . LYS A 1 99 ? -19.823 -5.441 24.281 1.00 95.88 99 LYS A O 1
ATOM 757 N N . GLY A 1 100 ? -17.617 -5.045 24.395 1.00 94.25 100 GLY A N 1
ATOM 758 C CA . GLY A 1 100 ? -17.255 -6.365 24.923 1.00 94.25 100 GLY A CA 1
ATOM 759 C C . GLY A 1 100 ? -17.449 -7.532 23.945 1.00 94.25 100 GLY A C 1
ATOM 760 O O . GLY A 1 100 ? -17.257 -8.685 24.324 1.00 94.25 100 GLY A O 1
ATOM 761 N N . THR A 1 101 ? -17.803 -7.255 22.687 1.00 94.81 101 THR A N 1
ATOM 762 C CA . THR A 1 101 ? -17.927 -8.244 21.608 1.00 94.81 101 THR A CA 1
ATOM 763 C C . THR A 1 101 ? -1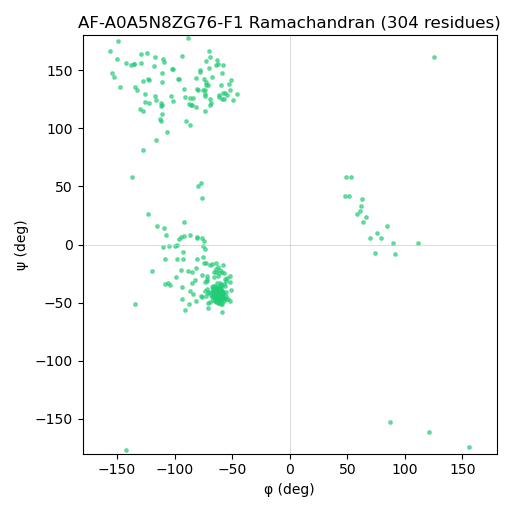7.101 -7.807 20.400 1.00 94.81 101 THR A C 1
ATOM 765 O O . THR A 1 101 ? -17.121 -6.616 20.086 1.00 94.81 101 THR A O 1
ATOM 768 N N . PRO A 1 102 ? -16.418 -8.726 19.689 1.00 96.75 102 PRO A N 1
ATOM 769 C CA . PRO A 1 102 ? -15.644 -8.362 18.506 1.00 96.75 102 PRO A CA 1
ATOM 770 C C . PRO A 1 102 ? -16.501 -7.685 17.431 1.00 96.75 102 PRO A C 1
ATOM 772 O O . PRO A 1 102 ? -17.541 -8.219 17.044 1.00 96.75 102 PRO A O 1
ATOM 775 N N . ALA A 1 103 ? -16.040 -6.542 16.927 1.00 97.88 103 ALA A N 1
ATOM 776 C CA . ALA A 1 103 ? -16.671 -5.843 15.817 1.00 97.88 103 ALA A CA 1
ATOM 777 C C . ALA A 1 103 ? -16.399 -6.581 14.499 1.00 97.88 103 ALA A C 1
ATOM 779 O O . ALA A 1 103 ? -15.252 -6.904 14.174 1.00 97.88 103 ALA A O 1
ATOM 780 N N . LYS A 1 104 ? -17.449 -6.850 13.726 1.00 98.00 104 LYS A N 1
ATOM 781 C CA . LYS A 1 104 ? -17.359 -7.506 12.421 1.00 98.00 104 LYS A CA 1
ATOM 782 C C . LYS A 1 104 ? -16.827 -6.535 11.373 1.00 98.00 104 LYS A C 1
ATOM 784 O O . LYS A 1 104 ? -17.343 -5.428 11.237 1.00 98.00 104 LYS A O 1
ATOM 789 N N . VAL A 1 105 ? -15.857 -6.983 10.583 1.00 96.56 105 VAL A N 1
ATOM 790 C CA . VAL A 1 105 ? -15.290 -6.233 9.452 1.00 96.56 105 VAL A CA 1
ATOM 791 C C . VAL A 1 105 ? -15.375 -7.080 8.195 1.00 96.56 105 VAL A C 1
ATOM 793 O O . VAL A 1 105 ? -14.973 -8.238 8.202 1.00 96.56 105 VAL A O 1
ATOM 796 N N . GLY A 1 106 ? -15.910 -6.523 7.111 1.00 91.38 106 GLY A N 1
ATOM 797 C CA . GLY A 1 106 ? -16.011 -7.230 5.836 1.00 91.38 106 GLY A CA 1
ATOM 798 C C . GLY A 1 106 ? -14.695 -7.210 5.063 1.00 91.38 106 GLY A C 1
ATOM 799 O O . GLY A 1 106 ? -14.086 -6.155 4.901 1.00 91.38 106 GLY A O 1
ATOM 800 N N . ALA A 1 107 ? -14.289 -8.363 4.538 1.00 86.94 107 ALA A N 1
ATOM 801 C CA . ALA A 1 107 ? -13.112 -8.513 3.691 1.00 86.94 107 ALA A CA 1
ATOM 802 C C . ALA A 1 107 ? -13.397 -9.455 2.512 1.00 86.94 107 ALA A C 1
ATOM 804 O O . ALA A 1 107 ? -14.261 -10.331 2.575 1.00 86.94 107 ALA A O 1
ATOM 805 N N . THR A 1 108 ? -12.655 -9.294 1.417 1.00 84.38 108 THR A N 1
ATOM 806 C CA . THR A 1 108 ? -12.801 -10.168 0.244 1.00 84.38 108 THR A CA 1
ATOM 807 C C . THR A 1 108 ? -12.248 -11.563 0.539 1.00 84.38 108 THR A C 1
ATOM 809 O O . THR A 1 108 ? -12.953 -12.569 0.453 1.00 84.38 108 THR A O 1
ATOM 812 N N . ALA A 1 109 ? -10.993 -11.608 0.976 1.00 79.50 109 ALA A N 1
ATOM 813 C CA . ALA A 1 109 ? -10.250 -12.793 1.371 1.00 79.50 109 ALA A CA 1
ATOM 814 C C . ALA A 1 109 ? -9.118 -12.397 2.341 1.00 79.50 109 ALA A C 1
ATOM 816 O O . ALA A 1 109 ? -8.778 -11.213 2.433 1.00 79.50 109 ALA A O 1
ATOM 817 N N . PRO A 1 110 ? -8.492 -13.362 3.039 1.00 78.44 110 PRO A N 1
ATOM 818 C CA . PRO A 1 110 ? -7.227 -13.115 3.726 1.00 78.44 110 PRO A CA 1
ATOM 819 C C . PRO A 1 110 ? -6.199 -12.501 2.764 1.00 78.44 110 PRO A C 1
ATOM 821 O O . PRO A 1 110 ? -6.103 -12.928 1.612 1.00 78.44 110 PRO A O 1
ATOM 824 N N . GLY A 1 111 ? -5.437 -11.504 3.216 1.00 71.06 111 GLY A N 1
ATOM 825 C CA . GLY A 1 111 ? -4.478 -10.792 2.362 1.00 71.06 111 GLY A CA 1
ATOM 826 C C . GLY A 1 111 ? -5.022 -9.571 1.615 1.00 71.06 111 GLY A C 1
ATOM 827 O O . GLY A 1 111 ? -4.254 -8.943 0.880 1.00 71.06 111 GLY A O 1
ATOM 828 N N . ASP A 1 112 ? -6.303 -9.217 1.796 1.00 71.56 112 ASP A N 1
ATOM 829 C CA . ASP A 1 112 ? -6.892 -7.991 1.244 1.00 71.56 112 ASP A CA 1
ATOM 830 C C . ASP A 1 112 ? -6.118 -6.747 1.706 1.00 71.56 112 ASP A C 1
ATOM 832 O O . ASP A 1 112 ? -5.920 -6.515 2.900 1.00 71.56 112 ASP A O 1
ATOM 836 N N . THR A 1 113 ? -5.671 -5.927 0.754 1.00 67.19 113 THR A N 1
ATOM 837 C CA . THR A 1 113 ? -4.823 -4.762 1.044 1.00 67.19 113 THR A CA 1
ATOM 838 C C . THR A 1 113 ? -5.570 -3.688 1.834 1.00 67.19 113 THR A C 1
ATOM 840 O O . THR A 1 113 ? -4.988 -3.083 2.730 1.00 67.19 113 THR A O 1
ATOM 843 N N . GLY A 1 114 ? -6.866 -3.496 1.564 1.00 66.44 114 GLY A N 1
ATOM 844 C CA . GLY A 1 114 ? -7.708 -2.516 2.261 1.00 66.44 114 GLY A CA 1
ATOM 845 C C . GLY A 1 114 ? -8.111 -2.936 3.677 1.00 66.44 114 GLY A C 1
ATOM 846 O O . GLY A 1 114 ? -8.654 -2.120 4.422 1.00 66.44 114 GLY A O 1
ATOM 847 N N . GLY A 1 115 ? -7.861 -4.194 4.048 1.00 77.38 115 GLY A N 1
ATOM 848 C CA . GLY A 1 115 ? -8.183 -4.771 5.351 1.00 77.38 115 GLY A CA 1
ATOM 849 C C . GLY A 1 115 ? -6.973 -5.017 6.252 1.00 77.38 115 GLY A C 1
ATOM 850 O O . GLY A 1 115 ? -7.145 -5.649 7.293 1.00 77.38 115 GLY A O 1
ATOM 851 N N . VAL A 1 116 ? -5.761 -4.564 5.893 1.00 85.75 116 VAL A N 1
ATOM 852 C CA . VAL A 1 116 ? -4.533 -4.905 6.643 1.00 85.75 116 VAL A CA 1
ATOM 853 C C . VAL A 1 116 ? -4.593 -4.467 8.110 1.00 85.75 116 VAL A C 1
ATOM 855 O O . VAL A 1 116 ? -4.226 -5.250 8.982 1.00 85.75 116 VAL A O 1
ATOM 858 N N . GLY A 1 117 ? -5.137 -3.277 8.397 1.00 90.75 117 GLY A N 1
ATOM 859 C CA . GLY A 1 117 ? -5.348 -2.795 9.763 1.00 90.75 117 GLY A CA 1
ATOM 860 C C . GLY A 1 117 ? -6.250 -3.736 10.562 1.00 90.75 117 GLY A C 1
ATOM 861 O O . GLY A 1 117 ? -5.824 -4.297 11.565 1.00 90.75 117 GLY A O 1
ATOM 862 N N . ALA A 1 118 ? -7.469 -3.985 10.078 1.00 92.69 118 ALA A N 1
ATOM 863 C CA . ALA A 1 118 ? -8.429 -4.881 10.730 1.00 92.69 118 ALA A CA 1
ATOM 864 C C . ALA A 1 118 ? -7.910 -6.324 10.876 1.00 92.69 118 ALA A C 1
ATOM 866 O O . ALA A 1 118 ? -8.113 -6.955 11.912 1.00 92.69 118 ALA A O 1
ATOM 867 N N . SER A 1 119 ? -7.215 -6.840 9.860 1.00 91.19 119 SER A N 1
ATOM 868 C CA . SER A 1 119 ? -6.598 -8.174 9.877 1.00 91.19 119 SER A CA 1
ATOM 869 C C . SER A 1 119 ? -5.508 -8.272 10.936 1.00 91.19 119 SER A C 1
ATOM 871 O O . SER A 1 119 ? -5.433 -9.265 11.654 1.00 91.19 119 SER A O 1
ATOM 873 N N . PHE A 1 120 ? -4.689 -7.229 11.072 1.00 92.81 120 PHE A N 1
ATOM 874 C CA . PHE A 1 120 ? -3.660 -7.174 12.099 1.00 92.81 120 PHE A CA 1
ATOM 875 C C . PHE A 1 120 ? -4.251 -7.065 13.501 1.00 92.81 120 PHE A C 1
ATOM 877 O O . PHE A 1 120 ? -3.817 -7.797 14.383 1.00 92.81 120 PHE A O 1
ATOM 884 N N . VAL A 1 121 ? -5.266 -6.218 13.700 1.00 94.38 121 VAL A N 1
ATOM 885 C CA . VAL A 1 121 ? -5.971 -6.118 14.985 1.00 94.38 121 VAL A CA 1
ATOM 886 C C . VAL A 1 121 ? -6.553 -7.471 15.405 1.00 94.38 121 VAL A C 1
ATOM 888 O O . VAL A 1 121 ? -6.363 -7.863 16.552 1.00 94.38 121 VAL A O 1
ATOM 891 N N . GLU A 1 122 ? -7.212 -8.209 14.504 1.00 93.69 122 GLU A N 1
ATOM 892 C CA . GLU A 1 122 ? -7.692 -9.568 14.807 1.00 93.69 122 GLU A CA 1
ATOM 893 C C . GLU A 1 122 ? -6.528 -10.518 15.132 1.00 93.69 122 GLU A C 1
ATOM 895 O O . GLU A 1 122 ? -6.592 -11.251 16.119 1.00 93.69 122 GLU A O 1
ATOM 900 N N . LEU A 1 123 ? -5.447 -10.485 14.342 1.00 91.06 123 LEU A N 1
ATOM 901 C CA . LEU A 1 123 ? -4.279 -11.356 14.517 1.00 91.06 123 LEU A CA 1
ATOM 902 C C . LEU A 1 123 ? -3.629 -11.197 15.898 1.00 91.06 123 LEU A C 1
ATOM 904 O O . LEU A 1 123 ? -3.214 -12.186 16.499 1.00 91.06 123 LEU A O 1
ATOM 908 N N . VAL A 1 124 ? -3.537 -9.967 16.407 1.00 91.62 124 VAL A N 1
ATOM 909 C CA . VAL A 1 124 ? -2.939 -9.676 17.721 1.00 91.62 124 VAL A CA 1
ATOM 910 C C . VAL A 1 124 ? -3.937 -9.793 18.881 1.00 91.62 124 VAL A C 1
ATOM 912 O O . VAL A 1 124 ? -3.602 -9.443 20.011 1.00 91.62 124 VAL A O 1
ATOM 915 N N . GLY A 1 125 ? -5.149 -10.300 18.624 1.00 91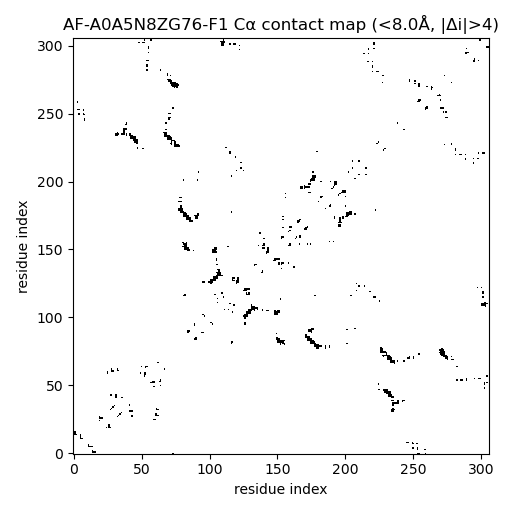.00 125 GLY A N 1
ATOM 916 C CA . GLY A 1 125 ? -6.165 -10.572 19.644 1.00 91.00 125 GLY A CA 1
ATOM 917 C C . GLY A 1 125 ? -7.035 -9.373 20.030 1.00 91.00 125 GLY A C 1
ATOM 918 O O . GLY A 1 125 ? -7.702 -9.412 21.063 1.00 91.00 125 GLY A O 1
ATOM 919 N N . GLY A 1 126 ? -7.040 -8.305 19.231 1.00 93.06 126 GLY A N 1
ATOM 920 C CA . GLY A 1 126 ? -7.950 -7.178 19.414 1.00 93.06 126 GLY A CA 1
ATOM 921 C C . GLY A 1 126 ? -9.412 -7.531 19.090 1.00 93.06 126 GLY A C 1
ATOM 922 O O . GLY A 1 126 ? -9.690 -8.565 18.478 1.00 93.06 126 GLY A O 1
ATOM 923 N N . PRO A 1 127 ? -10.378 -6.674 19.473 1.00 95.12 127 PRO A N 1
ATOM 924 C CA . PRO A 1 127 ? -11.812 -6.950 19.370 1.00 95.12 127 PRO A CA 1
ATOM 925 C C . PRO A 1 127 ? -12.353 -6.724 17.948 1.00 95.12 127 PRO A C 1
ATOM 927 O O . PRO A 1 127 ? -13.351 -6.035 17.750 1.00 95.12 127 PRO A O 1
ATOM 930 N N . ILE A 1 128 ? -11.700 -7.309 16.945 1.00 96.06 128 ILE A N 1
ATOM 931 C CA . ILE A 1 128 ? -12.142 -7.312 15.549 1.00 96.06 128 ILE A CA 1
ATOM 932 C C . ILE A 1 128 ? -12.277 -8.749 15.069 1.00 96.06 128 ILE A C 1
ATOM 934 O O . ILE A 1 128 ? -11.473 -9.615 15.406 1.00 96.06 128 ILE A O 1
ATOM 938 N N . LYS A 1 129 ? -13.300 -8.989 14.250 1.00 96.12 129 LYS A N 1
ATOM 939 C CA . LYS A 1 129 ? -13.494 -10.245 13.538 1.00 96.12 129 LYS A CA 1
ATOM 940 C C . LYS A 1 129 ? -13.682 -9.981 12.049 1.00 96.12 129 LYS A C 1
ATOM 942 O O . LYS A 1 129 ? -14.698 -9.410 11.654 1.00 96.12 129 LYS A O 1
ATOM 947 N N . ASN A 1 130 ? -12.751 -10.439 11.215 1.00 93.50 130 ASN A N 1
ATOM 948 C CA . ASN A 1 130 ? -12.924 -10.377 9.769 1.00 93.50 130 ASN A CA 1
ATOM 949 C C . ASN A 1 130 ? -13.945 -11.427 9.304 1.00 93.50 130 ASN A C 1
ATOM 951 O O . ASN A 1 130 ? -13.900 -12.601 9.683 1.00 93.50 130 ASN A O 1
ATOM 955 N N . VAL A 1 131 ? -14.869 -10.982 8.457 1.00 94.00 131 VAL A N 1
ATOM 956 C CA . VAL A 1 131 ? -15.880 -11.776 7.763 1.00 94.00 131 VAL A CA 1
ATOM 957 C C . VAL A 1 131 ? -15.519 -11.770 6.282 1.00 94.00 131 VAL A C 1
ATOM 959 O O . VAL A 1 131 ? -15.559 -10.730 5.624 1.00 94.00 131 VAL A O 1
ATOM 962 N N . TYR A 1 132 ? -15.127 -12.935 5.772 1.00 89.50 132 TYR A N 1
ATOM 963 C CA . TYR A 1 132 ? -14.662 -13.105 4.395 1.00 89.50 132 TYR A CA 1
ATOM 964 C C . TYR A 1 132 ? -15.791 -13.516 3.444 1.00 89.50 132 TYR A C 1
ATOM 966 O O . TYR A 1 132 ? -16.802 -14.064 3.881 1.00 89.50 132 TYR A O 1
ATOM 974 N N . GLY A 1 133 ? -15.568 -13.337 2.138 1.00 85.38 133 GLY A N 1
ATOM 975 C CA . GLY A 1 133 ? -16.464 -13.823 1.082 1.00 85.38 133 GLY A CA 1
ATOM 976 C C . GLY A 1 133 ? -17.195 -12.733 0.302 1.00 85.38 133 GLY A C 1
ATOM 977 O O . GLY A 1 133 ? -17.944 -13.062 -0.613 1.00 85.38 133 GLY A O 1
ATOM 978 N N . TYR A 1 134 ? -16.955 -11.459 0.616 1.00 87.50 134 TYR A N 1
ATOM 979 C CA . TYR A 1 134 ? -17.487 -10.345 -0.165 1.00 87.50 134 TYR A CA 1
ATOM 980 C C . TYR A 1 134 ? -16.775 -10.244 -1.526 1.00 87.50 134 TYR A C 1
ATOM 982 O O . TYR A 1 134 ? -15.551 -10.332 -1.614 1.00 87.50 134 TYR A O 1
ATOM 990 N N . GLY A 1 135 ? -17.524 -10.009 -2.600 1.00 81.88 135 GLY A N 1
ATOM 991 C CA . GLY A 1 135 ? -17.042 -9.950 -3.983 1.00 81.88 135 GLY A CA 1
ATOM 992 C C . GLY A 1 135 ? -16.237 -8.699 -4.350 1.00 81.88 135 GLY A C 1
ATOM 993 O O . GLY A 1 135 ? -15.720 -8.610 -5.464 1.00 81.88 135 GLY A O 1
ATOM 994 N N . GLY A 1 136 ? -16.101 -7.730 -3.440 1.00 83.44 136 GLY A N 1
ATOM 995 C CA . GLY A 1 136 ? -15.262 -6.550 -3.640 1.00 83.44 136 GLY A CA 1
ATOM 996 C C . GLY A 1 136 ? -15.677 -5.346 -2.802 1.00 83.44 136 GLY A C 1
ATOM 997 O O . GLY A 1 136 ? -16.592 -5.411 -1.981 1.00 83.44 136 GLY A O 1
ATOM 998 N N . THR A 1 137 ? -15.012 -4.216 -3.051 1.00 84.31 137 THR A N 1
ATOM 999 C CA . THR A 1 137 ? -15.204 -2.951 -2.326 1.00 84.31 137 THR A CA 1
ATOM 1000 C C . THR A 1 137 ? -16.662 -2.498 -2.262 1.00 84.31 137 THR A C 1
ATOM 1002 O O . THR A 1 137 ? -17.145 -2.184 -1.178 1.00 84.31 137 THR A O 1
ATOM 1005 N N . SER A 1 138 ? -17.381 -2.496 -3.389 1.00 89.56 138 SER A N 1
ATOM 1006 C CA . SER A 1 138 ? -18.776 -2.034 -3.435 1.00 89.56 138 SER A CA 1
ATOM 1007 C C . SER A 1 138 ? -19.715 -2.915 -2.610 1.00 89.56 138 SER A C 1
ATOM 1009 O O . SER A 1 138 ? -20.635 -2.404 -1.980 1.00 89.56 138 SER A O 1
ATOM 1011 N N . GLU A 1 139 ? -19.473 -4.228 -2.576 1.00 92.19 139 GLU A N 1
ATOM 1012 C CA . GLU A 1 139 ? -20.279 -5.153 -1.778 1.00 92.19 139 GLU A CA 1
ATOM 1013 C C . GLU A 1 139 ? -20.013 -4.973 -0.278 1.00 92.19 139 GLU A C 1
ATOM 1015 O O . GLU A 1 139 ? -20.961 -4.915 0.502 1.00 92.19 139 GLU A O 1
ATOM 1020 N N . ILE A 1 140 ? -18.745 -4.791 0.113 1.00 94.06 140 ILE A N 1
ATOM 1021 C CA . ILE A 1 140 ? -18.354 -4.486 1.499 1.00 94.06 140 ILE A CA 1
ATOM 1022 C C . ILE A 1 140 ? -18.979 -3.161 1.955 1.00 94.06 140 ILE A C 1
ATOM 1024 O O . ILE A 1 140 ? -19.535 -3.087 3.048 1.00 94.06 140 ILE A O 1
ATOM 1028 N N . ALA A 1 141 ? -18.916 -2.117 1.124 1.00 95.19 141 ALA A N 1
ATOM 1029 C CA . ALA A 1 141 ? -19.504 -0.817 1.436 1.00 95.19 141 ALA A CA 1
ATOM 1030 C C . ALA A 1 141 ? -21.033 -0.907 1.597 1.00 95.19 141 ALA A C 1
ATOM 1032 O O . ALA A 1 141 ? -21.588 -0.369 2.550 1.00 95.19 141 ALA A O 1
ATOM 1033 N N . ALA A 1 142 ? -21.712 -1.668 0.735 1.00 96.75 142 ALA A N 1
ATOM 1034 C CA . ALA A 1 142 ? -23.150 -1.893 0.854 1.00 96.75 142 ALA A CA 1
ATOM 1035 C C . ALA A 1 142 ? -23.525 -2.730 2.092 1.00 96.75 142 ALA A C 1
ATOM 1037 O O . ALA A 1 142 ? -24.550 -2.473 2.719 1.00 96.75 142 ALA A O 1
ATOM 1038 N N . ALA A 1 143 ? -22.713 -3.723 2.466 1.00 97.44 143 ALA A N 1
ATOM 1039 C CA . ALA A 1 143 ? -22.900 -4.485 3.702 1.00 97.44 143 ALA A CA 1
ATOM 1040 C C . ALA A 1 143 ? -22.716 -3.605 4.948 1.00 97.44 143 ALA A C 1
ATOM 1042 O O . ALA A 1 143 ? -23.462 -3.741 5.919 1.00 97.44 143 ALA A O 1
ATOM 1043 N N . PHE A 1 144 ? -21.761 -2.670 4.902 1.00 97.94 144 PHE A N 1
ATOM 1044 C CA . PHE A 1 144 ? -21.581 -1.661 5.941 1.00 97.94 144 PHE A CA 1
ATOM 1045 C C . PHE A 1 144 ? -22.799 -0.737 6.038 1.00 97.94 144 PHE A C 1
ATOM 1047 O O . PHE A 1 144 ? -23.321 -0.573 7.135 1.00 97.94 144 PHE A O 1
ATOM 1054 N N . ASP A 1 145 ? -23.321 -0.226 4.915 1.00 97.75 145 ASP A N 1
ATOM 1055 C CA . ASP A 1 145 ? -24.539 0.606 4.882 1.00 97.75 145 ASP A CA 1
ATOM 1056 C C . ASP A 1 145 ? -25.741 -0.093 5.540 1.00 97.75 145 ASP A C 1
ATOM 1058 O O . ASP A 1 145 ? -26.440 0.482 6.377 1.00 97.75 145 ASP A O 1
ATOM 1062 N N . ARG A 1 146 ? -25.924 -1.383 5.221 1.00 97.38 146 ARG A N 1
ATOM 1063 C CA . ARG A 1 146 ? -26.989 -2.243 5.766 1.00 97.38 146 ARG A CA 1
ATOM 1064 C C . ARG A 1 146 ? -26.747 -2.713 7.204 1.00 97.38 146 ARG A C 1
ATOM 1066 O O . ARG A 1 146 ? -27.594 -3.414 7.752 1.00 97.38 146 ARG A O 1
ATOM 1073 N N . ARG A 1 147 ? -25.623 -2.336 7.820 1.00 97.12 147 ARG A N 1
ATOM 1074 C CA . ARG A 1 147 ? -25.210 -2.733 9.181 1.00 97.12 147 ARG A CA 1
ATOM 1075 C C . ARG A 1 147 ? -25.027 -4.243 9.356 1.00 97.12 147 ARG A C 1
ATOM 1077 O O . ARG A 1 147 ? -25.203 -4.788 10.443 1.00 97.12 147 ARG A O 1
ATOM 1084 N N . GLU A 1 148 ? -24.660 -4.939 8.284 1.00 97.50 148 GLU A N 1
ATOM 1085 C CA . GLU A 1 148 ? -24.293 -6.360 8.342 1.00 97.50 148 GLU A CA 1
ATOM 1086 C C . GLU A 1 148 ? -22.908 -6.547 8.980 1.00 97.50 148 GLU A C 1
ATOM 1088 O O . GLU A 1 148 ? -22.667 -7.533 9.688 1.00 97.50 148 GLU A O 1
ATOM 1093 N N . ILE A 1 149 ? -22.027 -5.566 8.772 1.00 97.75 149 ILE A N 1
ATOM 1094 C CA . ILE A 1 149 ? -20.717 -5.418 9.412 1.00 97.75 149 ILE A CA 1
ATOM 1095 C C . ILE A 1 149 ? -20.679 -4.123 10.224 1.00 97.75 149 ILE A C 1
ATOM 1097 O O . ILE A 1 149 ? -21.404 -3.173 9.931 1.00 97.75 149 ILE A O 1
ATOM 1101 N N . ASP A 1 150 ? -19.838 -4.109 11.250 1.00 98.31 150 ASP A N 1
ATOM 1102 C CA . ASP A 1 150 ? -19.819 -3.069 12.275 1.00 98.31 150 ASP A CA 1
ATOM 1103 C C . ASP A 1 150 ? -18.817 -1.954 11.952 1.00 98.31 150 ASP A C 1
ATOM 1105 O O . ASP A 1 150 ? -19.098 -0.784 12.212 1.00 98.31 150 ASP A O 1
ATOM 1109 N N . LEU A 1 151 ? -17.666 -2.310 11.365 1.00 97.44 151 LEU A N 1
ATOM 1110 C CA . LEU A 1 151 ? -16.649 -1.366 10.895 1.00 97.44 151 LEU A CA 1
ATOM 1111 C C . LEU A 1 151 ? -16.253 -1.662 9.445 1.00 97.44 151 LEU A C 1
ATOM 1113 O O . LEU A 1 151 ? -16.362 -2.795 8.967 1.00 97.44 151 LEU A O 1
ATOM 1117 N N . SER A 1 152 ? -15.740 -0.647 8.751 1.00 96.06 152 SER A N 1
ATOM 1118 C CA . SER A 1 152 ? -15.238 -0.794 7.383 1.00 96.06 152 SER A CA 1
ATOM 1119 C C . SER A 1 152 ? -14.149 0.225 7.052 1.00 96.06 152 SER A C 1
ATOM 1121 O O . SER A 1 152 ? -14.259 1.384 7.444 1.00 96.06 152 SER A O 1
ATOM 1123 N N . SER A 1 153 ? -13.134 -0.159 6.263 1.00 93.81 153 SER A N 1
ATOM 1124 C CA . SER A 1 153 ? -12.226 0.817 5.624 1.00 93.81 153 SER A CA 1
ATOM 1125 C C . SER A 1 153 ? -12.923 1.626 4.546 1.00 93.81 153 SER A C 1
ATOM 1127 O O . SER A 1 153 ? -12.432 2.682 4.178 1.00 93.81 153 SER A O 1
ATOM 1129 N N . ARG A 1 154 ? -14.078 1.160 4.056 1.00 93.19 154 ARG A N 1
ATOM 1130 C CA . ARG A 1 154 ? -14.786 1.757 2.917 1.00 93.19 154 ARG A CA 1
ATOM 1131 C C . ARG A 1 154 ? -15.501 3.064 3.240 1.00 93.19 154 ARG A C 1
ATOM 1133 O O . ARG A 1 154 ? -16.161 3.621 2.374 1.00 93.19 154 ARG A O 1
ATOM 1140 N N . GLY A 1 155 ? -15.368 3.550 4.472 1.00 94.25 155 GLY A N 1
ATOM 1141 C CA . GLY A 1 155 ? -15.663 4.936 4.820 1.00 94.25 155 GLY A CA 1
ATOM 1142 C C . GLY A 1 155 ? -14.580 5.920 4.363 1.00 94.25 155 GLY A C 1
ATOM 1143 O O . GLY A 1 155 ? -14.664 7.086 4.717 1.00 94.25 155 GLY A O 1
ATOM 1144 N N . ASP A 1 156 ? -13.565 5.469 3.617 1.00 93.25 156 ASP A N 1
ATOM 1145 C CA . ASP A 1 156 ? -12.567 6.317 2.963 1.00 93.25 156 ASP A CA 1
ATOM 1146 C C . ASP A 1 156 ? -13.210 7.343 1.997 1.00 93.25 156 ASP A C 1
ATOM 1148 O O . ASP A 1 156 ? -14.317 7.110 1.496 1.00 93.25 156 ASP A O 1
ATOM 1152 N N . PRO A 1 157 ? -12.551 8.489 1.723 1.00 91.44 157 PRO A N 1
ATOM 1153 C CA . PRO A 1 157 ? -13.129 9.557 0.908 1.00 91.44 157 PRO A CA 1
ATOM 1154 C C . PRO A 1 157 ? -13.501 9.107 -0.510 1.00 91.44 157 PRO A C 1
ATOM 1156 O O . PRO A 1 157 ? -14.542 9.537 -1.012 1.00 91.44 157 PRO A O 1
ATOM 1159 N N . ASP A 1 158 ? -12.713 8.225 -1.132 1.00 87.81 158 ASP A N 1
ATOM 1160 C CA . ASP A 1 158 ? -12.982 7.726 -2.484 1.00 87.81 158 ASP A CA 1
ATOM 1161 C C . ASP A 1 158 ? -14.303 6.957 -2.527 1.00 87.81 158 ASP A C 1
ATOM 1163 O O . ASP A 1 158 ? -15.170 7.219 -3.367 1.00 87.81 158 ASP A O 1
ATOM 1167 N N . THR A 1 159 ? -14.488 6.013 -1.607 1.00 91.19 159 THR A N 1
ATOM 1168 C CA . THR A 1 159 ? -15.667 5.148 -1.579 1.00 91.19 159 THR A CA 1
ATOM 1169 C C . THR A 1 159 ? -16.891 5.881 -1.033 1.00 91.19 159 THR A C 1
ATOM 1171 O O . THR A 1 159 ? -17.966 5.811 -1.636 1.00 91.19 159 THR A O 1
ATOM 1174 N N . ALA A 1 160 ? -16.741 6.619 0.069 1.00 94.88 160 ALA A N 1
ATOM 1175 C CA . ALA A 1 160 ? -17.846 7.320 0.709 1.00 94.88 160 ALA A CA 1
ATOM 1176 C C . ALA A 1 160 ? -18.440 8.389 -0.217 1.00 94.88 160 ALA A C 1
ATOM 1178 O O . ALA A 1 160 ? -19.650 8.417 -0.411 1.00 94.88 160 ALA A O 1
ATOM 1179 N N . LYS A 1 161 ? -17.619 9.227 -0.863 1.00 92.25 161 LYS A N 1
ATOM 1180 C CA . LYS A 1 161 ? -18.131 10.302 -1.733 1.00 92.25 161 LYS A CA 1
ATOM 1181 C C . LYS A 1 161 ? -18.724 9.777 -3.040 1.00 92.25 161 LYS A C 1
ATOM 1183 O O . LYS A 1 161 ? -19.640 10.394 -3.576 1.00 92.25 161 LYS A O 1
ATOM 1188 N N . SER A 1 162 ? -18.207 8.665 -3.568 1.00 90.44 162 SER A N 1
ATOM 1189 C CA . SER A 1 162 ? -18.647 8.136 -4.866 1.00 90.44 162 SER A CA 1
ATOM 1190 C C . SER A 1 162 ? -19.857 7.208 -4.779 1.00 90.44 162 SER A C 1
ATOM 1192 O O . SER A 1 162 ? -20.725 7.271 -5.648 1.00 90.44 162 SER A O 1
ATOM 1194 N N . LEU A 1 163 ? -19.925 6.341 -3.762 1.00 92.31 163 LEU A N 1
ATOM 1195 C CA . LEU A 1 163 ? -20.959 5.306 -3.660 1.00 92.31 163 LEU A CA 1
ATOM 1196 C C . LEU A 1 163 ? -22.030 5.628 -2.613 1.00 92.31 163 LEU A C 1
ATOM 1198 O O . LEU A 1 163 ? -23.187 5.262 -2.810 1.00 92.31 163 LEU A O 1
ATOM 1202 N N . PHE A 1 164 ? -21.664 6.310 -1.525 1.00 96.25 164 PHE A N 1
ATOM 1203 C CA . PHE A 1 164 ? -22.554 6.583 -0.391 1.00 96.25 164 PHE A CA 1
ATOM 1204 C C . PHE A 1 164 ? -22.411 8.030 0.120 1.00 96.25 164 PHE A C 1
ATOM 1206 O O . PHE A 1 164 ? -22.114 8.238 1.300 1.00 96.25 164 PHE A O 1
ATOM 1213 N N . PRO A 1 165 ? -22.630 9.055 -0.731 1.00 96.38 165 PRO A N 1
ATOM 1214 C CA . PRO A 1 165 ? -22.355 10.455 -0.380 1.00 96.38 165 PRO A CA 1
ATOM 1215 C C . PRO A 1 165 ? -23.093 10.920 0.885 1.00 96.38 165 PRO A C 1
ATOM 1217 O O . PRO A 1 165 ? -22.550 11.704 1.664 1.00 96.38 165 PRO A O 1
ATOM 1220 N N . GLY A 1 166 ? -24.272 10.351 1.164 1.00 97.31 166 GLY A N 1
ATOM 1221 C CA . GLY A 1 166 ? -25.036 10.608 2.388 1.00 97.31 166 GLY A CA 1
ATOM 1222 C C . GLY A 1 166 ? -24.291 10.269 3.687 1.00 97.31 166 GLY A C 1
ATOM 1223 O O . GLY A 1 166 ? -24.588 10.851 4.726 1.00 97.31 166 GLY A O 1
ATOM 1224 N N . TRP A 1 167 ? -23.288 9.380 3.669 1.00 98.00 167 TRP A N 1
ATOM 1225 C CA . TRP A 1 167 ? -22.436 9.149 4.842 1.00 98.00 167 TRP A CA 1
ATOM 1226 C C . TRP A 1 167 ? -21.653 10.400 5.242 1.00 98.00 167 TRP A C 1
ATOM 1228 O O . TRP A 1 167 ? -21.472 10.655 6.434 1.00 98.00 167 TRP A O 1
ATOM 1238 N N . VAL A 1 168 ? -21.213 11.171 4.245 1.00 97.75 168 VAL A N 1
ATOM 1239 C CA . VAL A 1 168 ? -20.413 12.387 4.411 1.00 97.75 168 VAL A CA 1
ATOM 1240 C C . VAL A 1 168 ? -21.322 13.596 4.610 1.00 97.75 168 VAL A C 1
ATOM 1242 O O . VAL A 1 168 ? -21.172 14.307 5.599 1.00 97.75 168 VAL A O 1
ATOM 1245 N N . GLU A 1 169 ? -22.309 13.788 3.730 1.00 97.31 169 GLU A N 1
ATOM 1246 C CA . GLU A 1 169 ? -23.235 14.932 3.763 1.00 97.31 169 GLU A CA 1
ATOM 1247 C C . GLU A 1 169 ? -23.996 15.026 5.092 1.00 97.31 169 GLU A C 1
ATOM 1249 O O . GLU A 1 169 ? -24.148 16.108 5.660 1.00 97.31 169 GLU A O 1
ATOM 1254 N N . GLU A 1 170 ? -24.425 13.880 5.623 1.00 97.44 170 GLU A N 1
ATOM 1255 C CA . GLU A 1 170 ? -25.138 13.791 6.899 1.00 97.44 170 GLU A CA 1
ATOM 1256 C C . GLU A 1 170 ? -24.201 13.461 8.075 1.00 97.44 170 GLU A C 1
ATOM 1258 O O . GLU A 1 170 ? -24.663 13.265 9.200 1.00 97.44 170 GLU A O 1
ATOM 1263 N N . LYS A 1 171 ? -22.882 13.390 7.836 1.00 97.62 171 LYS A N 1
ATOM 1264 C CA . LYS A 1 171 ? -21.845 13.110 8.843 1.00 97.62 171 LYS A CA 1
ATOM 1265 C C . LYS A 1 171 ? -22.135 11.859 9.680 1.00 97.62 171 LYS A C 1
ATOM 1267 O O . LYS A 1 171 ? -21.952 11.872 10.900 1.00 97.62 171 LYS A O 1
ATOM 1272 N N . LYS A 1 172 ? -22.606 10.787 9.038 1.00 97.94 172 LYS A N 1
ATOM 1273 C CA . LYS A 1 172 ? -23.077 9.545 9.678 1.00 97.94 172 LYS A CA 1
ATOM 1274 C C . LYS A 1 172 ? -21.957 8.642 10.176 1.00 97.94 172 LYS A C 1
ATOM 1276 O O . LYS A 1 172 ? -22.189 7.856 11.093 1.00 97.94 172 LYS A O 1
ATOM 1281 N N . ILE A 1 173 ? -20.776 8.736 9.575 1.00 98.56 173 ILE A N 1
ATOM 1282 C CA . ILE A 1 173 ? -19.629 7.886 9.898 1.00 98.56 173 ILE A CA 1
ATOM 1283 C C . ILE A 1 173 ? -18.527 8.669 10.611 1.00 98.56 173 ILE A C 1
ATOM 1285 O O . ILE A 1 173 ? -18.469 9.899 10.554 1.00 98.56 173 ILE A O 1
ATOM 1289 N N . VAL A 1 174 ? -17.665 7.939 11.306 1.00 98.44 174 VAL A N 1
ATOM 1290 C CA . VAL A 1 174 ? -16.530 8.460 12.068 1.00 98.44 174 VAL A CA 1
ATOM 1291 C C . VAL A 1 174 ? -15.395 7.439 12.038 1.00 98.44 174 VAL A C 1
ATOM 1293 O O . VAL A 1 174 ? -15.653 6.242 12.198 1.00 98.44 174 VAL A O 1
ATOM 1296 N N . PRO A 1 175 ? -14.143 7.862 11.804 1.00 98.00 175 PRO A N 1
ATOM 1297 C CA . PRO A 1 175 ? -13.016 6.954 11.911 1.00 98.00 175 PRO A CA 1
ATOM 1298 C C . PRO A 1 175 ? -12.726 6.629 13.386 1.00 98.00 175 PRO A C 1
ATOM 1300 O O . PRO A 1 175 ? -12.730 7.519 14.232 1.00 98.00 175 PRO A O 1
ATOM 1303 N N . VAL A 1 176 ? -12.459 5.362 13.702 1.00 97.69 176 VAL A N 1
ATOM 1304 C CA . VAL A 1 176 ? -12.235 4.892 15.084 1.00 97.69 176 VAL A CA 1
ATOM 1305 C C . VAL A 1 176 ? -10.761 4.634 15.398 1.00 97.69 176 VAL A C 1
ATOM 1307 O O . VAL A 1 176 ? -10.313 4.928 16.499 1.00 97.69 176 VAL A O 1
ATOM 1310 N N . PHE A 1 177 ? -9.980 4.157 14.430 1.00 97.50 177 PHE A N 1
ATOM 1311 C CA . PHE A 1 177 ? -8.515 4.099 14.489 1.00 97.50 177 PHE A CA 1
ATOM 1312 C C . PHE A 1 177 ? -7.946 4.235 13.074 1.00 97.50 177 PHE A C 1
ATOM 1314 O O . PHE A 1 177 ? -8.646 3.967 12.091 1.00 97.50 177 PHE A O 1
ATOM 1321 N N . ARG A 1 178 ? -6.671 4.618 12.970 1.00 95.94 178 ARG A N 1
ATOM 1322 C CA . ARG A 1 178 ? -5.947 4.735 11.694 1.00 95.94 178 ARG A CA 1
ATOM 1323 C C . ARG A 1 178 ? -4.664 3.916 11.646 1.00 95.94 178 ARG A C 1
ATOM 1325 O O . ARG A 1 178 ? -4.116 3.535 12.675 1.00 95.94 178 ARG A O 1
ATOM 1332 N N . TRP A 1 179 ? -4.153 3.730 10.442 1.00 93.88 179 TRP A N 1
ATOM 1333 C CA . TRP A 1 179 ? -2.790 3.292 10.155 1.00 93.88 179 TRP A CA 1
ATOM 1334 C C . TRP A 1 179 ? -2.267 4.026 8.913 1.00 93.88 179 TRP A C 1
ATOM 1336 O O . TRP A 1 179 ? -2.953 4.898 8.373 1.00 93.88 179 TRP A O 1
ATOM 1346 N N . GLY A 1 180 ? -1.062 3.713 8.460 1.00 89.75 180 GLY A N 1
ATOM 1347 C CA . GLY A 1 180 ? -0.417 4.388 7.344 1.00 89.75 180 GLY A CA 1
ATOM 1348 C C . GLY A 1 180 ? 0.351 5.625 7.783 1.00 89.75 180 GLY A C 1
ATOM 1349 O O . GLY A 1 180 ? 0.825 5.742 8.917 1.00 89.75 180 GLY A O 1
ATOM 1350 N N . THR A 1 181 ? 0.480 6.569 6.854 1.00 89.19 181 THR A N 1
ATOM 1351 C CA . THR A 1 181 ? 1.265 7.785 7.085 1.00 89.19 181 THR A CA 1
ATOM 1352 C C . THR A 1 181 ? 0.686 8.647 8.209 1.00 89.19 181 THR A C 1
ATOM 1354 O O . THR A 1 181 ? -0.496 8.565 8.562 1.00 89.19 181 THR A O 1
ATOM 1357 N N . ASP A 1 182 ? 1.539 9.498 8.776 1.00 91.69 182 ASP A N 1
ATOM 1358 C CA . ASP A 1 182 ? 1.124 10.525 9.728 1.00 91.69 182 ASP A CA 1
ATOM 1359 C C . ASP A 1 182 ? 0.136 11.490 9.039 1.00 91.69 182 ASP A C 1
ATOM 1361 O O . ASP A 1 182 ? 0.496 12.036 7.991 1.00 91.69 182 ASP A O 1
ATOM 1365 N N . PRO A 1 183 ? -1.060 11.743 9.612 1.00 93.69 183 PRO A N 1
ATOM 1366 C CA . PRO A 1 183 ? -2.065 12.639 9.035 1.00 93.69 183 PRO A CA 1
ATOM 1367 C C . PRO A 1 183 ? -1.534 14.026 8.658 1.00 93.69 183 PRO A C 1
ATOM 1369 O O . PRO A 1 183 ? -2.019 14.629 7.707 1.00 93.69 183 PRO A O 1
ATOM 1372 N N . LYS A 1 184 ? -0.481 14.526 9.326 1.00 91.06 184 LYS A N 1
ATOM 1373 C CA . LYS A 1 184 ? 0.150 15.809 8.956 1.00 91.06 184 LYS A CA 1
ATOM 1374 C C . LYS A 1 184 ? 0.716 15.828 7.528 1.00 91.06 184 LYS A C 1
ATOM 1376 O O . LYS A 1 184 ? 0.942 16.901 6.977 1.00 91.06 184 LYS A O 1
ATOM 1381 N N . ASN A 1 185 ? 0.992 14.651 6.969 1.00 89.38 185 ASN A N 1
ATOM 1382 C CA . ASN A 1 185 ? 1.491 14.456 5.612 1.00 89.38 185 ASN A CA 1
ATOM 1383 C C . ASN A 1 185 ? 0.373 14.066 4.630 1.00 89.38 185 ASN A C 1
ATOM 1385 O O . ASN A 1 185 ? 0.660 13.891 3.451 1.00 89.38 185 ASN A O 1
ATOM 1389 N N . ASP A 1 186 ? -0.870 13.935 5.100 1.00 90.88 186 ASP A N 1
ATOM 1390 C CA . ASP A 1 186 ? -2.049 13.583 4.309 1.00 90.88 186 ASP A CA 1
ATOM 1391 C C . ASP A 1 186 ? -3.150 14.632 4.549 1.00 90.88 186 ASP A C 1
ATOM 1393 O O . ASP A 1 186 ? -4.051 14.505 5.388 1.00 90.88 186 ASP A O 1
ATOM 1397 N N . ALA A 1 187 ? -3.019 15.749 3.830 1.00 91.50 187 ALA A N 1
ATOM 1398 C CA . ALA A 1 187 ? -3.940 16.875 3.941 1.00 91.50 187 ALA A CA 1
ATOM 1399 C C . ALA A 1 187 ? -5.354 16.522 3.452 1.00 91.50 187 ALA A C 1
ATOM 1401 O O . ALA A 1 187 ? -6.322 17.113 3.933 1.00 91.50 187 ALA A O 1
ATOM 1402 N N . GLU A 1 188 ? -5.482 15.572 2.521 1.00 91.56 188 GLU A N 1
ATOM 1403 C CA . GLU A 1 188 ? -6.779 15.108 2.033 1.00 91.56 188 GLU A CA 1
ATOM 1404 C C . GLU A 1 188 ? -7.516 14.334 3.124 1.00 91.56 188 GLU A C 1
ATOM 1406 O O . GLU A 1 188 ? -8.657 14.680 3.441 1.00 91.56 188 GLU A O 1
ATOM 1411 N N . PHE A 1 189 ? -6.849 13.368 3.764 1.00 94.81 189 PHE A N 1
ATOM 1412 C CA . PHE A 1 189 ? -7.401 12.649 4.909 1.00 94.81 189 PHE A CA 1
ATOM 1413 C C . PHE A 1 189 ? -7.776 13.605 6.044 1.00 94.81 189 PHE A C 1
ATOM 1415 O O . PHE A 1 189 ? -8.885 13.535 6.577 1.00 94.81 189 PHE A O 1
ATOM 1422 N N . THR A 1 190 ? -6.879 14.534 6.391 1.00 96.38 190 THR A N 1
ATOM 1423 C CA . THR A 1 190 ? -7.117 15.495 7.477 1.00 96.38 190 THR A CA 1
ATOM 1424 C C . THR A 1 190 ? -8.335 16.373 7.185 1.00 96.38 190 THR A C 1
ATOM 1426 O O . THR A 1 190 ? -9.241 16.469 8.013 1.00 96.38 190 THR A O 1
ATOM 1429 N N . ASN A 1 191 ? -8.422 16.942 5.977 1.00 96.31 191 ASN A N 1
ATOM 1430 C CA . ASN A 1 191 ? -9.580 17.732 5.564 1.00 96.31 191 ASN A CA 1
ATOM 1431 C C . ASN A 1 191 ? -10.875 16.905 5.563 1.00 96.31 191 ASN A C 1
ATOM 1433 O O . ASN A 1 191 ? -11.910 17.383 6.029 1.00 96.31 191 ASN A O 1
ATOM 1437 N N . TYR A 1 192 ? -10.820 15.674 5.055 1.00 97.38 192 TYR A N 1
ATOM 1438 C CA . TYR A 1 192 ? -11.972 14.782 5.006 1.00 97.38 192 TYR A CA 1
ATOM 1439 C C . TYR A 1 192 ? -12.525 14.491 6.408 1.00 97.38 192 TYR A C 1
ATOM 1441 O O . TYR A 1 192 ? -13.725 14.628 6.649 1.00 97.38 192 TYR A O 1
ATOM 1449 N N . VAL A 1 193 ? -11.660 14.144 7.361 1.00 97.81 193 VAL A N 1
ATOM 1450 C CA . VAL A 1 193 ? -12.081 13.798 8.723 1.00 97.81 193 VAL A CA 1
ATOM 1451 C C . VAL A 1 193 ? -12.561 15.029 9.497 1.00 97.81 193 VAL A C 1
ATOM 1453 O O . VAL A 1 193 ? -13.661 15.010 10.055 1.00 97.81 193 VAL A O 1
ATOM 1456 N N . GLU A 1 194 ? -11.784 16.111 9.509 1.00 97.81 194 GLU A N 1
ATOM 1457 C CA . GLU A 1 194 ? -12.081 17.272 10.355 1.00 97.81 194 GLU A CA 1
ATOM 1458 C C . GLU A 1 194 ? -13.210 18.138 9.789 1.00 97.81 194 GLU A C 1
ATOM 1460 O O . GLU A 1 194 ? -14.126 18.522 10.519 1.00 97.81 194 GLU A O 1
ATOM 1465 N N . ASN A 1 195 ? -13.195 18.420 8.483 1.00 97.12 195 ASN A N 1
ATOM 1466 C CA . ASN A 1 195 ? -14.132 19.370 7.881 1.00 97.12 195 ASN A CA 1
ATOM 1467 C C . ASN A 1 195 ? -15.379 18.677 7.325 1.00 97.12 195 ASN A C 1
ATOM 1469 O O . ASN A 1 195 ? -16.506 19.115 7.590 1.00 97.12 195 ASN A O 1
ATOM 1473 N N . GLU A 1 196 ? -15.198 17.586 6.577 1.00 97.50 196 GLU A N 1
ATOM 1474 C CA . GLU A 1 196 ? -16.309 16.924 5.887 1.00 97.50 196 GLU A CA 1
ATOM 1475 C C . GLU A 1 196 ? -17.094 16.007 6.833 1.00 97.50 196 GLU A C 1
ATOM 1477 O O . GLU A 1 196 ? -18.309 16.156 6.949 1.00 97.50 196 GLU A O 1
ATOM 1482 N N . LEU A 1 197 ? -16.422 15.140 7.599 1.00 97.75 197 LEU A N 1
ATOM 1483 C CA . LEU A 1 197 ? -17.078 14.280 8.597 1.00 97.75 197 LEU A CA 1
ATOM 1484 C C . LEU A 1 197 ? -17.362 14.991 9.931 1.00 97.75 197 LEU A C 1
ATOM 1486 O O . LEU A 1 197 ? -18.234 14.553 10.697 1.00 97.75 197 LEU A O 1
ATOM 1490 N N . GLY A 1 198 ? -16.663 16.095 10.219 1.00 96.62 198 GLY A N 1
ATOM 1491 C CA . GLY A 1 198 ? -16.770 16.795 11.502 1.00 96.62 198 GLY A CA 1
ATOM 1492 C C . GLY A 1 198 ? -16.326 15.927 12.680 1.00 96.62 198 GLY A C 1
ATOM 1493 O O . GLY A 1 198 ? -17.005 15.912 13.706 1.00 96.62 198 GLY A O 1
ATOM 1494 N N . ALA A 1 199 ? -15.265 15.143 12.497 1.00 96.81 199 ALA A N 1
ATOM 1495 C CA . ALA A 1 199 ? -14.723 14.208 13.474 1.00 96.81 199 ALA A CA 1
ATOM 1496 C C . ALA A 1 199 ? -13.295 14.597 13.881 1.00 96.81 199 ALA A C 1
ATOM 1498 O O . ALA A 1 199 ? -12.614 15.338 13.179 1.00 96.81 199 ALA A O 1
ATOM 1499 N N . ALA A 1 200 ? -12.834 14.080 15.020 1.00 96.56 200 ALA A N 1
ATOM 1500 C CA . ALA A 1 200 ? -11.430 14.185 15.396 1.00 96.56 200 ALA A CA 1
ATOM 1501 C C . ALA A 1 200 ? -10.591 13.159 14.620 1.00 96.56 200 ALA A C 1
ATOM 1503 O O . ALA A 1 200 ? -11.069 12.065 14.307 1.00 96.56 200 ALA A O 1
ATOM 1504 N N . ILE A 1 201 ? -9.327 13.494 14.356 1.00 97.62 201 ILE A N 1
ATOM 1505 C CA . ILE A 1 201 ? -8.357 12.537 13.821 1.00 97.62 201 ILE A CA 1
ATOM 1506 C C . ILE A 1 201 ? -8.230 11.361 14.802 1.00 97.62 201 ILE A C 1
ATOM 1508 O O . ILE A 1 201 ? -7.940 11.584 15.981 1.00 97.62 201 ILE A O 1
ATOM 1512 N N . PRO A 1 202 ? -8.437 10.114 14.347 1.00 97.19 202 PRO A N 1
ATOM 1513 C CA . PRO A 1 202 ? -8.402 8.959 15.230 1.00 97.19 202 PRO A CA 1
ATOM 1514 C C . PRO A 1 202 ? -6.959 8.632 15.672 1.00 97.19 202 PRO A C 1
ATOM 1516 O O . PRO A 1 202 ? -5.989 8.975 14.977 1.00 97.19 202 PRO A O 1
ATOM 1519 N N . PRO A 1 203 ? -6.792 7.917 16.797 1.00 97.06 203 PRO A N 1
ATOM 1520 C CA . PRO A 1 203 ? -5.489 7.417 17.237 1.00 97.06 203 PRO A CA 1
ATOM 1521 C C . PRO A 1 203 ? -4.883 6.422 16.234 1.00 97.06 203 PRO A C 1
ATOM 1523 O O . PRO A 1 203 ? -5.598 5.767 15.464 1.00 97.06 203 PRO A O 1
ATOM 1526 N N . HIS A 1 204 ? -3.552 6.291 16.240 1.00 96.38 204 HIS A N 1
ATOM 1527 C CA . HIS A 1 204 ? -2.891 5.262 15.441 1.00 96.38 204 HIS A CA 1
ATOM 1528 C C . HIS A 1 204 ? -3.173 3.875 16.019 1.00 96.38 204 HIS A C 1
ATOM 1530 O O . HIS A 1 204 ? -3.315 3.709 17.227 1.00 96.38 204 HIS A O 1
ATOM 1536 N N . LEU A 1 205 ? -3.165 2.847 15.176 1.00 94.75 205 LEU A N 1
ATOM 1537 C CA . LEU A 1 205 ? -3.332 1.458 15.592 1.00 94.75 205 LEU A CA 1
ATOM 1538 C C . LEU A 1 205 ? -2.304 1.042 16.664 1.00 94.75 205 LEU A C 1
ATOM 1540 O O . LEU A 1 205 ? -2.612 0.246 17.546 1.00 94.75 205 LEU A O 1
ATOM 1544 N N . PHE A 1 206 ? -1.099 1.618 16.639 1.00 94.50 206 PHE A N 1
ATOM 1545 C CA . PHE A 1 206 ? -0.076 1.377 17.671 1.00 94.50 206 PHE A CA 1
ATOM 1546 C C . PHE A 1 206 ? -0.373 2.040 19.023 1.00 94.50 206 PHE A C 1
ATOM 1548 O O . PHE A 1 206 ? 0.252 1.667 20.012 1.00 94.50 206 PHE A O 1
ATOM 1555 N N . ASP A 1 207 ? -1.301 2.996 19.063 1.00 93.88 207 ASP A N 1
ATOM 1556 C CA . ASP A 1 207 ? -1.727 3.684 20.285 1.00 93.88 207 ASP A CA 1
ATOM 1557 C C . ASP A 1 207 ? -2.965 3.020 20.904 1.00 93.88 207 ASP A C 1
ATOM 1559 O O . ASP A 1 207 ? -3.216 3.168 22.098 1.00 93.88 207 ASP A O 1
ATOM 1563 N N . VAL A 1 208 ? -3.737 2.274 20.105 1.00 90.44 208 VAL A N 1
ATOM 1564 C CA . VAL A 1 208 ? -5.004 1.665 20.544 1.00 90.44 208 VAL A CA 1
ATOM 1565 C C . VAL A 1 208 ? -4.895 0.198 20.955 1.00 90.44 208 VAL A C 1
ATOM 1567 O O . VAL A 1 208 ? -5.829 -0.356 21.540 1.00 90.44 208 VAL A O 1
ATOM 1570 N N . ILE A 1 209 ? -3.765 -0.441 20.646 1.00 90.38 209 ILE A N 1
ATOM 1571 C CA . ILE A 1 209 ? -3.460 -1.827 21.006 1.00 90.38 209 ILE A CA 1
ATOM 1572 C C . ILE A 1 209 ? -2.040 -1.888 21.550 1.00 90.38 209 ILE A C 1
ATOM 1574 O O . ILE A 1 209 ? -1.109 -1.330 20.971 1.00 90.38 209 ILE A O 1
ATOM 1578 N N . GLN A 1 210 ? -1.857 -2.613 22.651 1.00 90.69 210 GLN A N 1
ATOM 1579 C CA . GLN A 1 210 ? -0.530 -2.880 23.184 1.00 90.69 210 GLN A CA 1
ATOM 1580 C C . GLN A 1 210 ? 0.192 -3.902 22.301 1.00 90.69 210 GLN A C 1
ATOM 1582 O O . GLN A 1 210 ? -0.213 -5.059 22.216 1.00 90.69 210 GLN A O 1
ATOM 1587 N N . LEU A 1 211 ? 1.279 -3.465 21.667 1.00 91.88 211 LEU A N 1
ATOM 1588 C CA . LEU A 1 211 ? 2.069 -4.274 20.742 1.00 91.88 211 LEU A CA 1
ATOM 1589 C C . LEU A 1 211 ? 3.521 -4.367 21.203 1.00 91.88 211 LEU A C 1
ATOM 1591 O O . LEU A 1 211 ? 4.100 -3.372 21.649 1.00 91.88 211 LEU A O 1
ATOM 1595 N N . SER A 1 212 ? 4.125 -5.540 21.028 1.00 90.62 212 SER A N 1
ATOM 1596 C CA . SER A 1 212 ? 5.578 -5.695 21.098 1.00 90.62 212 SER A CA 1
ATOM 1597 C C . SER A 1 212 ? 6.260 -5.010 19.908 1.00 90.62 212 SER A C 1
ATOM 1599 O O . SER A 1 212 ? 5.640 -4.771 18.868 1.00 90.62 212 SER A O 1
ATOM 1601 N N . ASP A 1 213 ? 7.559 -4.732 20.023 1.00 89.38 213 ASP A N 1
ATOM 1602 C CA . ASP A 1 213 ? 8.338 -4.170 18.909 1.00 89.38 213 ASP A CA 1
ATOM 1603 C C . ASP A 1 213 ? 8.320 -5.089 17.683 1.00 89.38 213 ASP A C 1
ATOM 1605 O O . ASP A 1 213 ? 8.231 -4.624 16.550 1.00 89.38 213 ASP A O 1
ATOM 1609 N N . ALA A 1 214 ? 8.303 -6.401 17.918 1.00 85.75 214 ALA A N 1
ATOM 1610 C CA . ALA A 1 214 ? 8.205 -7.409 16.876 1.00 85.75 214 ALA A CA 1
ATOM 1611 C C . ALA A 1 214 ? 6.855 -7.302 16.129 1.00 85.75 214 ALA A C 1
ATOM 1613 O O . ALA A 1 214 ? 6.820 -7.255 14.902 1.00 85.75 214 ALA A O 1
ATOM 1614 N N . GLN A 1 215 ? 5.737 -7.164 16.851 1.00 88.94 215 GLN A N 1
ATOM 1615 C CA . GLN A 1 215 ? 4.411 -6.971 16.248 1.00 88.94 215 GLN A CA 1
ATOM 1616 C C . GLN A 1 215 ? 4.312 -5.658 15.456 1.00 88.94 215 GLN A C 1
ATOM 1618 O O . GLN A 1 215 ? 3.745 -5.648 14.363 1.00 88.94 215 GLN A O 1
ATOM 1623 N N . LYS A 1 216 ? 4.892 -4.562 15.965 1.00 90.81 216 LYS A N 1
ATOM 1624 C CA . LYS A 1 216 ? 4.969 -3.291 15.225 1.00 90.81 216 LYS A CA 1
ATOM 1625 C C . LYS A 1 216 ? 5.777 -3.450 13.938 1.00 90.81 216 LYS A C 1
ATOM 1627 O O . LYS A 1 216 ? 5.314 -3.026 12.885 1.00 90.81 216 LYS A O 1
ATOM 1632 N N . ALA A 1 217 ? 6.932 -4.117 14.005 1.00 86.00 217 ALA A N 1
ATOM 1633 C CA . ALA A 1 217 ? 7.761 -4.398 12.836 1.00 86.00 217 ALA A CA 1
ATOM 1634 C C . ALA A 1 217 ? 7.011 -5.238 11.789 1.00 86.00 217 ALA A C 1
ATOM 1636 O O . ALA A 1 217 ? 7.032 -4.897 10.609 1.00 86.00 217 ALA A O 1
ATOM 1637 N N . LEU A 1 218 ? 6.280 -6.277 12.211 1.00 86.94 218 LEU A N 1
ATOM 1638 C CA . LEU A 1 218 ? 5.427 -7.074 11.323 1.00 86.94 218 LEU A CA 1
ATOM 1639 C C . LEU A 1 218 ? 4.388 -6.214 10.597 1.00 86.94 218 LEU A C 1
ATOM 1641 O O . LEU A 1 218 ? 4.233 -6.330 9.376 1.00 86.94 218 LEU A O 1
ATOM 1645 N N . PHE A 1 219 ? 3.676 -5.362 11.337 1.00 89.88 219 PHE A N 1
ATOM 1646 C CA . PHE A 1 219 ? 2.694 -4.464 10.743 1.00 89.88 219 PHE A CA 1
ATOM 1647 C C . PHE A 1 219 ? 3.348 -3.534 9.717 1.00 89.88 219 PHE A C 1
ATOM 1649 O O . PHE A 1 219 ? 2.920 -3.506 8.564 1.00 89.88 219 PHE A O 1
ATOM 1656 N N . SER A 1 220 ? 4.432 -2.856 10.104 1.00 87.94 220 SER A N 1
ATOM 1657 C CA . SER A 1 220 ? 5.146 -1.905 9.249 1.00 87.94 220 SER A CA 1
ATOM 1658 C C . SER A 1 220 ? 5.710 -2.547 7.982 1.00 87.94 220 SER A C 1
ATOM 1660 O O . SER A 1 220 ? 5.587 -1.962 6.910 1.00 87.94 220 SER A O 1
ATOM 1662 N N . VAL A 1 221 ? 6.275 -3.758 8.053 1.00 84.44 221 VAL A N 1
ATOM 1663 C CA . VAL A 1 221 ? 6.742 -4.490 6.860 1.00 84.44 221 VAL A CA 1
ATOM 1664 C C . VAL A 1 221 ? 5.565 -4.821 5.937 1.00 84.44 221 VAL A C 1
ATOM 1666 O O . VAL A 1 221 ? 5.634 -4.588 4.730 1.00 84.44 221 VAL A O 1
ATOM 1669 N N . THR A 1 222 ? 4.458 -5.326 6.490 1.00 84.75 222 THR A N 1
ATOM 1670 C CA . THR A 1 222 ? 3.268 -5.705 5.707 1.00 84.75 222 THR A CA 1
ATOM 1671 C C . THR A 1 222 ? 2.638 -4.504 5.003 1.00 84.75 222 THR A C 1
ATOM 1673 O O . THR A 1 222 ? 2.298 -4.581 3.819 1.00 84.75 222 THR A O 1
ATOM 1676 N N . GLU A 1 223 ? 2.491 -3.401 5.728 1.00 85.44 223 GLU A N 1
ATOM 1677 C CA . GLU A 1 223 ? 1.963 -2.132 5.236 1.00 85.44 223 GLU A CA 1
ATOM 1678 C C . GLU A 1 223 ? 2.878 -1.525 4.171 1.00 85.44 223 GLU A C 1
ATOM 1680 O O . GLU A 1 223 ? 2.421 -1.223 3.072 1.00 85.44 223 GLU A O 1
ATOM 1685 N N . THR A 1 224 ? 4.184 -1.447 4.437 1.00 83.75 224 THR A N 1
ATOM 1686 C CA . THR A 1 224 ? 5.155 -0.894 3.484 1.00 83.75 224 THR A CA 1
ATOM 1687 C C . THR A 1 224 ? 5.118 -1.656 2.162 1.00 83.75 224 THR A C 1
ATOM 1689 O O . THR A 1 224 ? 5.103 -1.045 1.097 1.00 83.75 224 THR A O 1
ATOM 1692 N N . ILE A 1 225 ? 5.024 -2.988 2.192 1.00 81.94 225 ILE A N 1
ATOM 1693 C CA . ILE A 1 225 ? 4.902 -3.790 0.967 1.00 81.94 225 ILE A CA 1
ATOM 1694 C C . ILE A 1 225 ? 3.573 -3.516 0.246 1.00 81.94 225 ILE A C 1
ATOM 1696 O O . ILE A 1 225 ? 3.546 -3.444 -0.983 1.00 81.94 225 ILE A O 1
ATOM 1700 N N . ASN A 1 226 ? 2.463 -3.353 0.971 1.00 79.44 226 ASN A N 1
ATOM 1701 C CA . ASN A 1 226 ? 1.182 -2.994 0.356 1.00 79.44 226 ASN A CA 1
ATOM 1702 C C . ASN A 1 226 ? 1.248 -1.636 -0.346 1.00 79.44 226 ASN A C 1
ATOM 1704 O O . ASN A 1 226 ? 0.894 -1.534 -1.522 1.00 79.44 226 ASN A O 1
ATOM 1708 N N . ASP A 1 227 ? 1.742 -0.622 0.352 1.00 77.25 227 ASP A N 1
ATOM 1709 C CA . ASP A 1 227 ? 1.633 0.765 -0.087 1.00 77.25 227 ASP A CA 1
ATOM 1710 C C . ASP A 1 227 ? 2.744 1.128 -1.078 1.00 77.25 227 ASP A C 1
ATOM 1712 O O . ASP A 1 227 ? 2.502 1.737 -2.120 1.00 77.25 227 ASP A O 1
ATOM 1716 N N . LYS A 1 228 ? 3.979 0.691 -0.810 1.00 78.12 228 LYS A N 1
ATOM 1717 C CA . LYS A 1 228 ? 5.169 1.072 -1.586 1.00 78.12 228 LYS A CA 1
ATOM 1718 C C . LYS A 1 228 ? 5.517 0.109 -2.711 1.00 78.12 228 LYS A C 1
ATOM 1720 O O . LYS A 1 228 ? 6.299 0.474 -3.581 1.00 78.12 228 LYS A O 1
ATOM 1725 N N . MET A 1 229 ? 4.927 -1.087 -2.755 1.00 82.25 229 MET A N 1
ATOM 1726 C CA . MET A 1 229 ? 5.177 -2.060 -3.832 1.00 82.25 229 MET A CA 1
ATOM 1727 C C . MET A 1 229 ? 3.946 -2.351 -4.693 1.00 82.25 229 MET A C 1
ATOM 1729 O O . MET A 1 229 ? 3.918 -3.321 -5.458 1.00 82.25 229 MET A O 1
ATOM 1733 N N . THR A 1 230 ? 2.921 -1.500 -4.621 1.00 78.50 230 THR A N 1
ATOM 1734 C CA . THR A 1 230 ? 1.810 -1.565 -5.571 1.00 78.50 230 THR A CA 1
ATOM 1735 C C . THR A 1 230 ? 2.332 -1.310 -6.990 1.00 78.50 230 THR A C 1
ATOM 1737 O O . THR A 1 230 ? 3.021 -0.323 -7.229 1.00 78.50 230 THR A O 1
ATOM 1740 N N . ARG A 1 231 ? 2.001 -2.202 -7.940 1.00 86.75 231 ARG A N 1
ATOM 1741 C CA . ARG A 1 231 ? 2.367 -2.116 -9.374 1.00 86.75 231 ARG A CA 1
ATOM 1742 C C . ARG A 1 231 ? 3.871 -1.932 -9.610 1.00 86.75 231 ARG A C 1
ATOM 1744 O O . ARG A 1 231 ? 4.290 -0.967 -10.248 1.00 86.75 231 ARG A O 1
ATOM 1751 N N . LEU A 1 232 ? 4.671 -2.870 -9.116 1.00 92.25 232 LEU A N 1
ATOM 1752 C CA . LEU A 1 232 ? 6.118 -2.818 -9.281 1.00 92.25 232 LEU A CA 1
ATOM 1753 C C . LEU A 1 232 ? 6.525 -3.151 -10.720 1.00 92.25 232 LEU A C 1
ATOM 1755 O O . LEU A 1 232 ? 6.128 -4.187 -11.253 1.00 92.25 232 LEU A O 1
ATOM 1759 N N . PHE A 1 233 ? 7.325 -2.288 -11.339 1.00 96.00 233 PHE A N 1
ATOM 1760 C CA . PHE A 1 233 ? 7.897 -2.524 -12.659 1.00 96.00 233 PHE A CA 1
ATOM 1761 C C . PHE A 1 233 ? 9.199 -3.304 -12.516 1.00 96.00 233 PHE A C 1
ATOM 1763 O O . PHE A 1 233 ? 10.098 -2.892 -11.780 1.00 96.00 233 PHE A O 1
ATOM 1770 N N . ILE A 1 234 ? 9.290 -4.427 -13.220 1.00 96.56 234 ILE A N 1
ATOM 1771 C CA . ILE A 1 234 ? 10.424 -5.348 -13.146 1.00 96.56 234 ILE A CA 1
ATOM 1772 C C . ILE A 1 234 ? 10.869 -5.801 -14.536 1.00 96.56 234 ILE A C 1
ATOM 1774 O O . ILE A 1 234 ? 10.079 -5.825 -15.483 1.00 96.56 234 ILE A O 1
ATOM 1778 N N . MET A 1 235 ? 12.133 -6.189 -14.633 1.00 97.12 235 MET A N 1
ATOM 1779 C CA . MET A 1 235 ? 12.797 -6.648 -15.846 1.00 97.12 235 MET A CA 1
ATOM 1780 C C . MET A 1 235 ? 13.509 -7.976 -15.608 1.00 97.12 235 MET A C 1
ATOM 1782 O O . MET A 1 235 ? 13.769 -8.367 -14.468 1.00 97.12 235 MET A O 1
ATOM 1786 N N . HIS A 1 236 ? 13.848 -8.643 -16.711 1.00 97.56 236 HIS A N 1
ATOM 1787 C CA . HIS A 1 236 ? 14.641 -9.865 -16.701 1.00 97.56 236 HIS A CA 1
ATOM 1788 C C . HIS A 1 236 ? 15.943 -9.662 -15.894 1.00 97.56 236 HIS A C 1
ATOM 1790 O O . HIS A 1 236 ? 16.615 -8.646 -16.123 1.00 97.56 236 HIS A O 1
ATOM 1796 N N . PRO A 1 237 ? 16.320 -10.590 -14.987 1.00 96.38 237 PRO A N 1
ATOM 1797 C CA . PRO A 1 237 ? 17.527 -10.466 -14.157 1.00 96.38 237 PRO A CA 1
ATOM 1798 C C . PRO A 1 237 ? 18.794 -10.251 -15.000 1.00 96.38 237 PRO A C 1
ATOM 1800 O O . PRO A 1 237 ? 19.596 -9.373 -14.701 1.00 96.38 237 PRO A O 1
ATOM 1803 N N . ASP A 1 238 ? 18.900 -10.963 -16.125 1.00 97.31 238 ASP A N 1
ATOM 1804 C CA . ASP A 1 238 ? 20.052 -10.880 -17.037 1.00 97.31 238 ASP A CA 1
ATOM 1805 C C . ASP A 1 238 ? 20.050 -9.681 -18.006 1.00 97.31 238 ASP A C 1
ATOM 1807 O O . ASP A 1 238 ? 20.912 -9.612 -18.882 1.00 97.31 238 ASP A O 1
ATOM 1811 N N . THR A 1 239 ? 19.100 -8.739 -17.904 1.00 98.25 239 THR A N 1
ATOM 1812 C CA . THR A 1 239 ? 19.122 -7.533 -18.762 1.00 98.25 239 THR A CA 1
ATOM 1813 C C . THR A 1 239 ? 20.463 -6.808 -18.585 1.00 98.25 239 THR A C 1
ATOM 1815 O O . THR A 1 239 ? 20.813 -6.547 -17.437 1.00 98.25 239 THR A O 1
ATOM 1818 N N . PRO A 1 240 ? 21.209 -6.426 -19.637 1.00 98.25 240 PRO A N 1
ATOM 1819 C CA . PRO A 1 240 ? 22.459 -5.680 -19.502 1.00 98.25 240 PRO A CA 1
ATOM 1820 C C . PRO A 1 240 ? 22.334 -4.427 -18.622 1.00 98.25 240 PRO A C 1
ATOM 1822 O O . PRO A 1 240 ? 21.309 -3.740 -18.629 1.00 98.25 240 PRO A O 1
ATOM 1825 N N . ASP A 1 241 ? 23.361 -4.143 -17.818 1.00 97.44 241 ASP A N 1
ATOM 1826 C CA . ASP A 1 241 ? 23.336 -3.056 -16.825 1.00 97.44 241 ASP A CA 1
ATOM 1827 C C . ASP A 1 241 ? 23.187 -1.666 -17.450 1.00 97.44 241 ASP A C 1
ATOM 1829 O O . ASP A 1 241 ? 22.535 -0.796 -16.873 1.00 97.44 241 ASP A O 1
ATOM 1833 N N . ASP A 1 242 ? 23.744 -1.461 -18.640 1.00 97.31 242 ASP A N 1
ATOM 1834 C CA . ASP A 1 242 ? 23.604 -0.234 -19.419 1.00 97.31 242 ASP A CA 1
ATOM 1835 C C . ASP A 1 242 ? 22.154 -0.01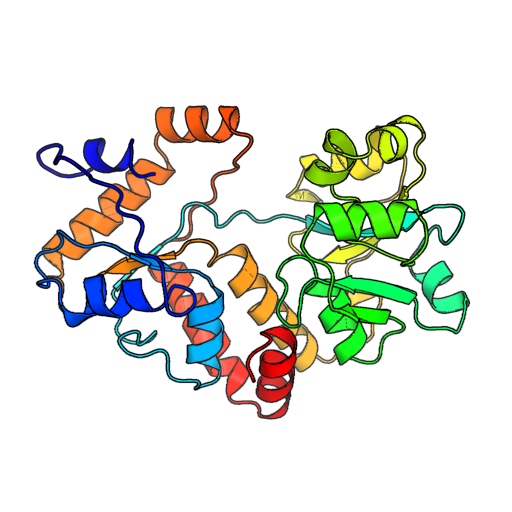2 -19.876 1.00 97.31 242 ASP A C 1
ATOM 1837 O O . ASP A 1 242 ? 21.610 1.079 -19.687 1.00 97.31 242 ASP A O 1
ATOM 1841 N N . LEU A 1 243 ? 21.488 -1.056 -20.382 1.00 97.44 243 LEU A N 1
ATOM 1842 C CA . LEU A 1 243 ? 20.066 -1.012 -20.741 1.00 97.44 243 LEU A CA 1
ATOM 1843 C C . LEU A 1 243 ? 19.187 -0.809 -19.507 1.00 97.44 243 LEU A C 1
ATOM 1845 O O . LEU A 1 243 ? 18.284 0.027 -19.511 1.00 97.44 243 LEU A O 1
ATOM 1849 N N . TYR A 1 244 ? 19.466 -1.535 -18.427 1.00 97.94 244 TYR A N 1
ATOM 1850 C CA . TYR A 1 244 ? 18.742 -1.384 -17.170 1.00 97.94 244 TYR A CA 1
ATOM 1851 C C . TYR A 1 244 ? 18.860 0.040 -16.615 1.00 97.94 244 TYR A C 1
ATOM 1853 O O . TYR A 1 244 ? 17.857 0.628 -16.212 1.00 97.94 244 TYR A O 1
ATOM 1861 N N . LYS A 1 245 ? 20.056 0.637 -16.662 1.00 97.81 245 LYS A N 1
ATOM 1862 C CA . LYS A 1 245 ? 20.267 2.021 -16.235 1.00 97.81 245 LYS A CA 1
ATOM 1863 C C . LYS A 1 245 ? 19.427 3.010 -17.046 1.00 97.81 245 LYS A C 1
ATOM 1865 O O . LYS A 1 245 ? 18.828 3.905 -16.453 1.00 97.81 245 LYS A O 1
ATOM 1870 N N . ILE A 1 246 ? 19.335 2.828 -18.366 1.00 97.81 246 ILE A N 1
ATOM 1871 C CA . ILE A 1 246 ? 18.470 3.649 -19.229 1.00 97.81 246 ILE A CA 1
ATOM 1872 C C . ILE A 1 246 ? 17.014 3.577 -18.757 1.00 97.81 246 ILE A C 1
ATOM 1874 O O . ILE A 1 246 ? 16.359 4.611 -18.630 1.00 97.81 246 ILE A O 1
ATOM 1878 N N . TRP A 1 247 ? 16.513 2.379 -18.453 1.00 97.56 247 TRP A N 1
ATOM 1879 C CA . TRP A 1 247 ? 15.148 2.214 -17.955 1.00 97.56 247 TRP A CA 1
ATOM 1880 C C . TRP A 1 247 ? 14.925 2.853 -16.588 1.00 97.56 247 TRP A C 1
ATOM 1882 O O . TRP A 1 247 ? 13.892 3.489 -16.392 1.00 97.56 247 TRP A O 1
ATOM 1892 N N . VAL A 1 248 ? 15.869 2.713 -15.654 1.00 97.81 248 VAL A N 1
ATOM 1893 C CA . VAL A 1 248 ? 15.779 3.342 -14.326 1.00 97.81 248 VAL A CA 1
ATOM 1894 C C . VAL A 1 248 ? 15.715 4.865 -14.456 1.00 97.81 248 VAL A C 1
ATOM 1896 O O . VAL A 1 248 ? 14.833 5.498 -13.870 1.00 97.81 248 VAL A O 1
ATOM 1899 N N . ASP A 1 249 ? 16.602 5.450 -15.263 1.00 97.69 249 ASP A N 1
ATOM 1900 C CA . ASP A 1 249 ? 16.651 6.896 -15.481 1.00 97.69 249 ASP A CA 1
ATOM 1901 C C . ASP A 1 249 ? 15.362 7.393 -16.172 1.00 97.69 249 ASP A C 1
ATOM 1903 O O . ASP A 1 249 ? 14.753 8.367 -15.721 1.00 97.69 249 ASP A O 1
ATOM 1907 N N . ALA A 1 250 ? 14.879 6.678 -17.197 1.00 97.38 250 ALA A N 1
ATOM 1908 C CA . ALA A 1 250 ? 13.643 7.007 -17.910 1.00 97.38 250 ALA A CA 1
ATOM 1909 C C . ALA A 1 250 ? 12.392 6.878 -17.028 1.00 97.38 250 ALA A C 1
ATOM 1911 O O . ALA A 1 250 ? 11.493 7.722 -17.077 1.00 97.38 250 ALA A O 1
ATOM 1912 N N . PHE A 1 251 ? 12.325 5.838 -16.196 1.00 97.25 251 PHE A N 1
ATOM 1913 C CA . PHE A 1 251 ? 11.210 5.616 -15.281 1.00 97.25 251 PHE A CA 1
ATOM 1914 C C . PHE A 1 251 ? 11.135 6.725 -14.229 1.00 97.25 251 PHE A C 1
ATOM 1916 O O . PHE A 1 251 ? 10.063 7.295 -14.010 1.00 97.25 251 PHE A O 1
ATOM 1923 N N . LYS A 1 252 ? 12.281 7.098 -13.642 1.00 97.19 252 LYS A N 1
ATOM 1924 C CA . LYS A 1 252 ? 12.381 8.225 -12.708 1.00 97.19 252 LYS A CA 1
ATOM 1925 C C . LYS A 1 252 ? 11.972 9.546 -13.364 1.00 97.19 252 LYS A C 1
ATOM 1927 O O . LYS A 1 252 ? 11.197 10.296 -12.774 1.00 97.19 252 LYS A O 1
ATOM 1932 N N . ALA A 1 253 ? 12.456 9.820 -14.577 1.00 97.56 253 ALA A N 1
ATOM 1933 C CA . ALA A 1 253 ? 12.098 11.026 -15.323 1.00 97.56 253 ALA A CA 1
ATOM 1934 C C . ALA A 1 253 ? 10.593 11.083 -15.628 1.00 97.56 253 ALA A C 1
ATOM 1936 O O . ALA A 1 253 ? 9.958 12.110 -15.413 1.00 97.56 253 ALA A O 1
ATOM 1937 N N . THR A 1 254 ? 10.001 9.950 -16.012 1.00 96.88 254 THR A N 1
ATOM 1938 C CA . THR A 1 254 ? 8.559 9.851 -16.272 1.00 96.88 254 THR A CA 1
ATOM 1939 C C . THR A 1 254 ? 7.737 10.094 -15.016 1.00 96.88 254 THR A C 1
ATOM 1941 O O . THR A 1 254 ? 6.720 10.772 -15.083 1.00 96.88 254 THR A O 1
ATOM 1944 N N . ALA A 1 255 ? 8.153 9.566 -13.862 1.00 94.94 255 ALA A N 1
ATOM 1945 C CA . ALA A 1 255 ? 7.442 9.783 -12.603 1.00 94.94 255 ALA A CA 1
ATOM 1946 C C . ALA A 1 255 ? 7.437 11.261 -12.163 1.00 94.94 255 ALA A C 1
ATOM 1948 O O . ALA A 1 255 ? 6.535 11.670 -11.437 1.00 94.94 255 ALA A O 1
ATOM 1949 N N . ALA A 1 256 ? 8.406 12.054 -12.632 1.00 96.19 256 ALA A N 1
ATOM 1950 C CA . ALA A 1 256 ? 8.499 13.495 -12.406 1.00 96.19 256 ALA A CA 1
ATOM 1951 C C . ALA A 1 256 ? 7.957 14.348 -13.575 1.00 96.19 256 ALA A C 1
ATOM 1953 O O . ALA A 1 256 ? 7.983 15.576 -13.493 1.00 96.19 256 ALA A O 1
ATOM 1954 N N . ASP A 1 257 ? 7.483 13.726 -14.660 1.00 97.38 257 ASP A N 1
ATOM 1955 C CA . ASP A 1 257 ? 7.021 14.418 -15.865 1.00 97.38 257 ASP A CA 1
ATOM 1956 C C . ASP A 1 257 ? 5.721 15.202 -15.581 1.00 97.38 257 ASP A C 1
ATOM 1958 O O . ASP A 1 257 ? 4.714 14.597 -15.193 1.00 97.38 257 ASP A O 1
ATOM 1962 N N . PRO A 1 258 ? 5.692 16.533 -15.799 1.00 96.81 258 PRO A N 1
ATOM 1963 C CA . PRO A 1 258 ? 4.504 17.351 -15.566 1.00 96.81 258 PRO A CA 1
ATOM 1964 C C . PRO A 1 258 ? 3.258 16.895 -16.335 1.00 96.81 258 PRO A C 1
ATOM 1966 O O . PRO A 1 258 ? 2.152 16.984 -15.800 1.00 96.81 258 PRO A O 1
ATOM 1969 N N . GLU A 1 259 ? 3.402 16.394 -17.563 1.00 96.50 259 GLU A N 1
ATOM 1970 C CA . GLU A 1 259 ? 2.277 15.891 -18.353 1.00 96.50 259 GLU A CA 1
ATOM 1971 C C . GLU A 1 259 ? 1.756 14.566 -17.796 1.00 96.50 259 GLU A C 1
ATOM 1973 O O . GLU A 1 259 ? 0.541 14.347 -17.741 1.00 96.50 259 GLU A O 1
ATOM 1978 N N . PHE A 1 260 ? 2.658 13.697 -17.327 1.00 96.25 260 PHE A N 1
ATOM 1979 C CA . PHE A 1 260 ? 2.264 12.468 -16.646 1.00 96.25 260 PHE A CA 1
ATOM 1980 C C . PHE A 1 260 ? 1.527 12.774 -15.339 1.00 96.25 260 PHE A C 1
ATOM 1982 O O . PHE A 1 260 ? 0.457 12.209 -15.098 1.00 96.25 260 PHE A O 1
ATOM 1989 N N . LEU A 1 261 ? 2.058 13.689 -14.526 1.00 94.81 261 LEU A N 1
ATOM 1990 C CA . LEU A 1 261 ? 1.457 14.114 -13.261 1.00 94.81 261 LEU A CA 1
ATOM 1991 C C . LEU A 1 261 ? 0.086 14.767 -13.479 1.00 94.81 261 LEU A C 1
ATOM 1993 O O . LEU A 1 261 ? -0.876 14.437 -12.783 1.00 94.81 261 LEU A O 1
ATOM 1997 N N . ALA A 1 262 ? -0.043 15.642 -14.480 1.00 94.62 262 ALA A N 1
ATOM 1998 C CA . ALA A 1 262 ? -1.316 16.267 -14.831 1.00 94.62 262 ALA A CA 1
ATOM 1999 C C . ALA A 1 262 ? -2.357 15.230 -15.279 1.00 94.62 262 ALA A C 1
ATOM 2001 O O . ALA A 1 262 ? -3.505 15.265 -14.831 1.00 94.62 262 ALA A O 1
ATOM 2002 N N . ALA A 1 263 ? -1.959 14.269 -16.116 1.00 93.75 263 ALA A N 1
ATOM 2003 C CA . ALA A 1 263 ? -2.848 13.202 -16.561 1.00 93.75 263 ALA A CA 1
ATOM 2004 C C . ALA A 1 263 ? -3.256 12.260 -15.422 1.00 93.75 263 ALA A C 1
ATOM 2006 O O . ALA A 1 263 ? -4.407 11.833 -15.368 1.00 93.75 263 ALA A O 1
ATOM 2007 N N . ALA A 1 264 ? -2.342 11.948 -14.500 1.00 90.62 264 ALA A N 1
ATOM 2008 C CA . ALA A 1 264 ? -2.647 11.147 -13.321 1.00 90.62 264 ALA A CA 1
ATOM 2009 C C . ALA A 1 264 ? -3.653 11.866 -12.407 1.00 90.62 264 ALA A C 1
ATOM 2011 O O . ALA A 1 264 ? -4.668 11.277 -12.032 1.00 90.62 264 ALA A O 1
ATOM 2012 N N . LYS A 1 265 ? -3.455 13.169 -12.167 1.00 88.44 265 LYS A N 1
ATOM 2013 C CA . LYS A 1 265 ? -4.382 14.007 -11.395 1.00 88.44 265 LYS A CA 1
ATOM 2014 C C . LYS A 1 265 ? -5.790 14.040 -11.996 1.00 88.44 265 LYS A C 1
ATOM 2016 O O . LYS A 1 265 ? -6.761 13.900 -11.261 1.00 88.44 265 LYS A O 1
ATOM 2021 N N . LEU A 1 266 ? -5.918 14.165 -13.321 1.00 88.25 266 LEU A N 1
ATOM 2022 C CA . LEU A 1 266 ? -7.221 14.115 -14.008 1.00 88.25 266 LEU A CA 1
ATOM 2023 C C . LEU A 1 266 ? -7.956 12.780 -13.816 1.00 88.25 266 LEU A C 1
ATOM 2025 O O . LEU A 1 266 ? -9.178 12.730 -13.926 1.00 88.25 266 LEU A O 1
ATOM 2029 N N . LEU A 1 267 ? -7.219 11.704 -13.541 1.00 83.25 267 LEU A N 1
ATOM 2030 C CA . LEU A 1 267 ? -7.761 10.371 -13.291 1.00 83.25 267 LEU A CA 1
ATOM 2031 C C . LEU A 1 267 ? -7.961 10.073 -11.796 1.00 83.25 267 LEU A C 1
ATOM 2033 O O . LEU A 1 267 ? -8.246 8.922 -11.463 1.00 83.25 267 LEU A O 1
ATOM 2037 N N . GLY A 1 268 ? -7.766 11.057 -10.908 1.00 79.69 268 GLY A N 1
ATOM 2038 C CA . GLY A 1 268 ? -7.798 10.843 -9.457 1.00 79.69 268 GLY A CA 1
ATOM 2039 C C . GLY A 1 268 ? -6.714 9.868 -8.991 1.00 79.69 268 GLY A C 1
ATOM 2040 O O . GLY A 1 268 ? -6.943 9.040 -8.118 1.00 79.69 268 GLY A O 1
ATOM 2041 N N . ARG A 1 269 ? -5.553 9.869 -9.655 1.00 81.50 269 ARG A N 1
ATOM 2042 C CA . ARG A 1 269 ? -4.417 9.009 -9.315 1.00 81.50 269 ARG A CA 1
ATOM 2043 C C . ARG A 1 269 ? -3.285 9.874 -8.805 1.00 81.50 269 ARG A C 1
ATOM 2045 O O . ARG A 1 269 ? -2.632 10.564 -9.586 1.00 81.50 269 ARG A O 1
ATOM 2052 N N . GLU A 1 270 ? -3.036 9.802 -7.509 1.00 83.69 270 GLU A N 1
ATOM 2053 C CA . GLU A 1 270 ? -1.810 10.344 -6.949 1.00 83.69 270 GLU A CA 1
ATOM 2054 C C . GLU A 1 270 ? -0.601 9.523 -7.425 1.00 83.69 270 GLU A C 1
ATOM 2056 O O . GLU A 1 270 ? -0.681 8.307 -7.635 1.00 83.69 270 GLU A O 1
ATOM 2061 N N . VAL A 1 271 ? 0.515 10.213 -7.659 1.00 88.75 271 VAL A N 1
ATOM 2062 C CA . VAL A 1 271 ? 1.766 9.621 -8.135 1.00 88.75 271 VAL A CA 1
ATOM 2063 C C . VAL A 1 271 ? 2.791 9.705 -7.018 1.00 88.75 271 VAL A C 1
ATOM 2065 O O . VAL A 1 271 ? 3.174 10.795 -6.603 1.00 88.75 271 VAL A O 1
ATOM 2068 N N . GLY A 1 272 ? 3.269 8.545 -6.576 1.00 89.12 272 GLY A N 1
ATOM 2069 C CA . GLY A 1 272 ? 4.367 8.421 -5.622 1.00 89.12 272 GLY A CA 1
ATOM 2070 C C . GLY A 1 272 ? 5.482 7.587 -6.234 1.00 89.12 272 GLY A C 1
ATOM 2071 O O . GLY A 1 272 ? 5.243 6.450 -6.638 1.00 89.12 272 GLY A O 1
ATOM 2072 N N . TYR A 1 273 ? 6.688 8.138 -6.334 1.00 92.00 273 TYR A N 1
ATOM 2073 C CA . TYR A 1 273 ? 7.837 7.411 -6.870 1.00 92.00 273 TYR A CA 1
ATOM 2074 C C . TYR A 1 273 ? 8.596 6.694 -5.752 1.00 92.00 273 TYR A C 1
ATOM 2076 O O . TYR A 1 273 ? 9.013 7.340 -4.797 1.00 92.00 273 TYR A O 1
ATOM 2084 N N . ALA A 1 274 ? 8.817 5.390 -5.920 1.00 93.00 274 ALA A N 1
ATOM 2085 C CA . ALA A 1 274 ? 9.819 4.631 -5.176 1.00 93.00 274 ALA A CA 1
ATOM 2086 C C . ALA A 1 274 ? 10.736 3.927 -6.177 1.00 93.00 274 ALA A C 1
ATOM 2088 O O . ALA A 1 274 ? 10.268 3.193 -7.054 1.00 93.00 274 ALA A O 1
ATOM 2089 N N . GLY A 1 275 ? 12.034 4.204 -6.072 1.00 94.56 275 GLY A N 1
ATOM 2090 C CA . GLY A 1 275 ? 13.049 3.720 -7.005 1.00 94.56 275 GLY A CA 1
ATOM 2091 C C . GLY A 1 275 ? 13.637 2.358 -6.629 1.00 94.56 275 GLY A C 1
ATOM 2092 O O . GLY A 1 275 ? 13.328 1.826 -5.564 1.00 94.56 275 GLY A O 1
ATOM 2093 N N . PRO A 1 276 ? 14.540 1.812 -7.461 1.00 95.00 276 PRO A N 1
ATOM 2094 C CA . PRO A 1 276 ? 15.117 0.483 -7.254 1.00 95.00 276 PRO A CA 1
ATOM 2095 C C . PRO A 1 276 ? 15.744 0.298 -5.867 1.00 95.00 276 PRO A C 1
ATOM 2097 O O . PRO A 1 276 ? 15.460 -0.682 -5.188 1.00 95.00 276 PRO A O 1
ATOM 2100 N N . GLU A 1 277 ? 16.549 1.266 -5.420 1.00 93.62 277 GLU A N 1
ATOM 2101 C CA . GLU A 1 277 ? 17.248 1.220 -4.127 1.00 93.62 277 GLU A CA 1
ATOM 2102 C C . GLU A 1 277 ? 16.282 1.147 -2.939 1.00 93.62 277 GLU A C 1
ATOM 2104 O O . GLU A 1 277 ? 16.496 0.375 -2.006 1.00 93.62 277 GLU A O 1
ATOM 2109 N N . GLU A 1 278 ? 15.194 1.919 -2.988 1.00 92.38 278 GLU A N 1
ATOM 2110 C CA . GLU A 1 278 ? 14.166 1.921 -1.947 1.00 92.38 278 GLU A CA 1
ATOM 2111 C C . GLU A 1 278 ? 13.438 0.576 -1.900 1.00 92.38 278 GLU A C 1
ATOM 2113 O O . GLU A 1 278 ? 13.258 0.007 -0.826 1.00 92.38 278 GLU A O 1
ATOM 2118 N N . ILE A 1 279 ? 13.089 0.019 -3.061 1.00 92.44 279 ILE A N 1
ATOM 2119 C CA . ILE A 1 279 ? 12.403 -1.272 -3.135 1.00 92.44 279 ILE A CA 1
ATOM 2120 C C . ILE A 1 279 ? 13.293 -2.421 -2.651 1.00 92.44 279 ILE A C 1
ATOM 2122 O O . ILE A 1 279 ? 12.833 -3.269 -1.887 1.00 92.44 279 ILE A O 1
ATOM 2126 N N . VAL A 1 280 ? 14.567 -2.440 -3.051 1.00 90.88 280 VAL A N 1
ATOM 2127 C CA . VAL A 1 280 ? 15.538 -3.438 -2.575 1.00 90.88 280 VAL A CA 1
ATOM 2128 C C . VAL A 1 280 ? 15.697 -3.347 -1.060 1.00 90.88 280 VAL A C 1
ATOM 2130 O O . VAL A 1 280 ? 15.709 -4.374 -0.383 1.00 90.88 280 VAL A O 1
ATOM 2133 N N . LYS A 1 281 ? 15.757 -2.130 -0.510 1.00 90.81 281 LYS A N 1
ATOM 2134 C CA . LYS A 1 281 ? 15.821 -1.921 0.936 1.00 90.81 281 LYS A CA 1
ATOM 2135 C C . LYS A 1 281 ? 14.584 -2.480 1.649 1.00 90.81 281 LYS A C 1
ATOM 2137 O O . LYS A 1 281 ? 14.747 -3.225 2.609 1.00 90.81 281 LYS A O 1
ATOM 2142 N N . ILE A 1 282 ? 13.376 -2.194 1.154 1.00 89.50 282 ILE A N 1
ATOM 2143 C CA . ILE A 1 282 ? 12.116 -2.719 1.715 1.00 89.50 282 ILE A CA 1
ATOM 2144 C C . ILE A 1 282 ? 12.110 -4.254 1.713 1.00 89.50 282 ILE A C 1
ATOM 2146 O O . ILE A 1 282 ? 11.751 -4.882 2.709 1.00 89.50 282 ILE A O 1
ATOM 2150 N N . LEU A 1 283 ? 12.529 -4.870 0.605 1.00 89.44 283 LEU A N 1
ATOM 2151 C CA . LEU A 1 283 ? 12.608 -6.327 0.479 1.00 89.44 283 LEU A CA 1
ATO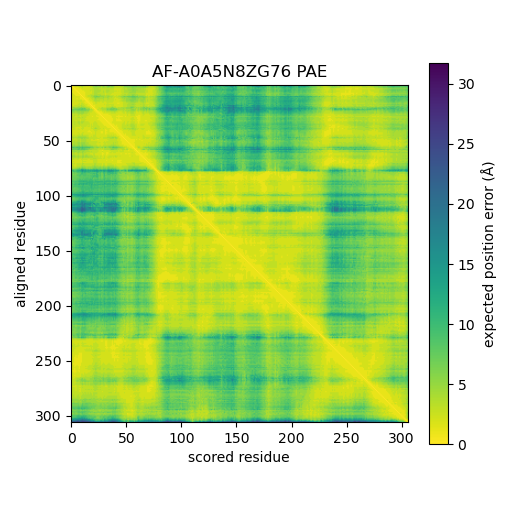M 2152 C C . LEU A 1 283 ? 13.640 -6.941 1.434 1.00 89.44 283 LEU A C 1
ATOM 2154 O O . LEU A 1 283 ? 13.374 -7.987 2.027 1.00 89.44 283 LEU A O 1
ATOM 2158 N N . ALA A 1 284 ? 14.794 -6.296 1.609 1.00 89.50 284 ALA A N 1
ATOM 2159 C CA . ALA A 1 284 ? 15.834 -6.747 2.528 1.00 89.50 284 ALA A CA 1
ATOM 2160 C C . ALA A 1 284 ? 15.388 -6.642 3.995 1.00 89.50 284 ALA A C 1
ATOM 2162 O O . ALA A 1 284 ? 15.551 -7.597 4.753 1.00 89.50 284 ALA A O 1
ATOM 2163 N N . GLU A 1 285 ? 14.770 -5.523 4.382 1.00 88.06 285 GLU A N 1
ATOM 2164 C CA . GLU A 1 285 ? 14.200 -5.325 5.721 1.00 88.06 285 GLU A CA 1
ATOM 2165 C C . GLU A 1 285 ? 13.094 -6.347 6.012 1.00 88.06 285 GLU A C 1
ATOM 2167 O O . GLU A 1 285 ? 13.085 -6.961 7.080 1.00 88.06 285 GLU A O 1
ATOM 2172 N N . GLY A 1 286 ? 12.209 -6.595 5.041 1.00 87.62 286 GLY A N 1
ATOM 2173 C CA . GLY A 1 286 ? 11.192 -7.637 5.147 1.00 87.62 286 GLY A CA 1
ATOM 2174 C C . GLY A 1 286 ? 11.799 -9.033 5.288 1.00 87.62 286 GLY A C 1
ATOM 2175 O O . GLY A 1 286 ? 11.398 -9.790 6.166 1.00 87.62 286 GLY A O 1
ATOM 2176 N N . SER A 1 287 ? 12.806 -9.367 4.479 1.00 88.69 287 SER A N 1
ATOM 2177 C CA . SER A 1 287 ? 13.489 -10.667 4.546 1.00 88.69 287 SER A CA 1
ATOM 2178 C C . SER A 1 287 ? 14.176 -10.889 5.894 1.00 88.69 287 SER A C 1
ATOM 2180 O O . SER A 1 287 ? 14.114 -11.990 6.438 1.00 88.69 287 SER A O 1
ATOM 2182 N N . GLU A 1 288 ? 14.808 -9.853 6.452 1.00 88.50 288 GLU A N 1
ATOM 2183 C CA . GLU A 1 288 ? 15.443 -9.918 7.770 1.00 88.50 288 GLU A CA 1
ATOM 2184 C C . GLU A 1 288 ? 14.409 -10.104 8.884 1.00 88.50 288 GLU A C 1
ATOM 2186 O O . GLU A 1 288 ? 14.557 -11.001 9.714 1.00 88.50 288 GLU A O 1
ATOM 2191 N N . ALA A 1 289 ? 13.331 -9.311 8.876 1.00 86.50 289 ALA A N 1
ATOM 2192 C CA . ALA A 1 289 ? 12.268 -9.397 9.875 1.00 86.50 289 ALA A CA 1
ATOM 2193 C C . ALA A 1 289 ? 11.601 -10.784 9.893 1.00 86.50 289 ALA A C 1
ATOM 2195 O O . ALA A 1 289 ? 11.303 -11.325 10.955 1.00 86.50 289 ALA A O 1
ATOM 2196 N N . LEU A 1 290 ? 11.412 -11.393 8.720 1.00 88.31 290 LEU A N 1
ATOM 2197 C CA . LEU A 1 290 ? 10.751 -12.693 8.569 1.00 88.31 290 LEU A CA 1
ATOM 2198 C C . LEU A 1 290 ? 11.662 -13.900 8.857 1.00 88.31 290 LEU A C 1
ATOM 2200 O O . LEU A 1 290 ? 11.231 -15.043 8.667 1.00 88.31 290 LEU A O 1
ATOM 2204 N N . LYS A 1 291 ? 12.895 -13.681 9.338 1.00 88.94 291 LYS A N 1
ATOM 2205 C CA . LYS A 1 291 ? 13.705 -14.736 9.974 1.00 88.94 291 LYS A CA 1
ATOM 2206 C C . LYS A 1 291 ? 13.172 -15.119 11.352 1.00 88.94 291 LYS A C 1
ATOM 2208 O O . LYS A 1 291 ? 13.383 -16.253 11.777 1.00 88.94 291 LYS A O 1
ATOM 2213 N N . ASP A 1 292 ? 12.489 -14.202 12.041 1.00 88.12 292 ASP A N 1
ATOM 2214 C CA . ASP A 1 292 ? 11.769 -14.518 13.273 1.00 88.12 292 ASP A CA 1
ATOM 2215 C C . ASP A 1 292 ? 10.550 -15.404 12.934 1.00 88.12 292 ASP A C 1
ATOM 2217 O O . ASP A 1 292 ? 9.684 -14.976 12.162 1.00 88.12 292 ASP A O 1
ATOM 2221 N N . PRO A 1 293 ? 10.446 -16.632 13.478 1.00 87.75 293 PRO A N 1
ATOM 2222 C CA . PRO A 1 293 ? 9.361 -17.551 13.138 1.00 87.75 293 PRO A CA 1
ATOM 2223 C C . PRO A 1 293 ? 7.962 -17.021 13.473 1.00 87.75 293 PRO A C 1
ATOM 2225 O O . PRO A 1 293 ? 7.014 -17.309 12.743 1.00 87.75 293 PRO A O 1
ATOM 2228 N N . VAL A 1 294 ? 7.828 -16.233 14.543 1.00 85.56 294 VAL A N 1
ATOM 2229 C CA . VAL A 1 294 ? 6.548 -15.659 14.977 1.00 85.56 294 VAL A CA 1
ATOM 2230 C C . VAL A 1 294 ? 6.129 -14.550 14.019 1.00 85.56 294 VAL A C 1
ATOM 2232 O O . VAL A 1 294 ? 4.977 -14.508 13.583 1.00 85.56 294 VAL A O 1
ATOM 2235 N N . LEU A 1 295 ? 7.064 -13.675 13.636 1.00 86.00 295 LEU A N 1
ATOM 2236 C CA . LEU A 1 295 ? 6.787 -12.635 12.638 1.00 86.00 295 LEU A CA 1
ATOM 2237 C C . LEU A 1 295 ? 6.485 -13.238 11.276 1.00 86.00 295 LEU A C 1
ATOM 2239 O O . LEU A 1 295 ? 5.568 -12.785 10.596 1.00 86.00 295 LEU A O 1
ATOM 2243 N N . ARG A 1 296 ? 7.202 -14.297 10.905 1.00 88.75 296 ARG A N 1
ATOM 2244 C CA . ARG A 1 296 ? 6.950 -15.046 9.679 1.00 88.75 296 ARG A CA 1
ATOM 2245 C C . ARG A 1 296 ? 5.537 -15.612 9.635 1.00 88.75 296 ARG A C 1
ATOM 2247 O O . ARG A 1 296 ? 4.837 -15.388 8.652 1.00 88.75 296 ARG A O 1
ATOM 2254 N N . GLU A 1 297 ? 5.104 -16.311 10.680 1.00 87.88 297 GLU A N 1
ATOM 2255 C CA . GLU A 1 297 ? 3.753 -16.876 10.755 1.00 87.88 297 GLU A CA 1
ATOM 2256 C C . GLU A 1 297 ? 2.680 -15.777 10.728 1.00 87.88 297 GLU A C 1
ATOM 2258 O O . GLU A 1 297 ? 1.711 -15.861 9.970 1.00 87.88 297 GLU A O 1
ATOM 2263 N N . GLY A 1 298 ? 2.890 -14.693 11.481 1.00 86.44 298 GLY A N 1
ATOM 2264 C CA . GLY A 1 298 ? 2.009 -13.528 11.453 1.00 86.44 298 GLY A CA 1
ATOM 2265 C C . GLY A 1 298 ? 1.904 -12.899 10.061 1.00 86.44 298 GLY A C 1
ATOM 2266 O O . GLY A 1 298 ? 0.805 -12.601 9.596 1.00 86.44 298 GLY A O 1
ATOM 2267 N N . PHE A 1 299 ? 3.025 -12.756 9.355 1.00 87.38 299 PHE A N 1
ATOM 2268 C CA . PHE A 1 299 ? 3.047 -12.214 7.998 1.00 87.38 299 PHE A CA 1
ATOM 2269 C C . PHE A 1 299 ? 2.361 -13.138 6.998 1.00 87.38 299 PHE A C 1
ATOM 2271 O O . PHE A 1 299 ? 1.616 -12.648 6.158 1.00 87.38 299 PHE A O 1
ATOM 2278 N N . ILE A 1 300 ? 2.553 -14.458 7.094 1.00 87.38 300 ILE A N 1
ATOM 2279 C CA . ILE A 1 300 ? 1.848 -15.447 6.260 1.00 87.38 300 ILE A CA 1
ATOM 2280 C C . ILE A 1 300 ? 0.330 -15.266 6.402 1.00 87.38 300 ILE A C 1
ATOM 2282 O O . ILE A 1 300 ? -0.376 -15.140 5.395 1.00 87.38 300 ILE A O 1
ATOM 2286 N N . ASN A 1 301 ? -0.155 -15.145 7.643 1.00 83.50 301 ASN A N 1
ATOM 2287 C CA . ASN A 1 301 ? -1.569 -14.916 7.939 1.00 83.50 301 ASN A CA 1
ATOM 2288 C C . ASN A 1 301 ? -2.082 -13.595 7.337 1.00 83.50 301 ASN A C 1
ATOM 2290 O O . ASN A 1 301 ? -3.132 -13.581 6.691 1.00 83.50 301 ASN A O 1
ATOM 2294 N N . LEU A 1 302 ? -1.330 -12.497 7.485 1.00 83.25 302 LEU A N 1
ATOM 2295 C CA . LEU A 1 302 ? -1.697 -11.184 6.927 1.00 83.25 302 LEU A CA 1
ATOM 2296 C C . LEU A 1 302 ? -1.571 -11.104 5.410 1.00 83.25 302 LEU A C 1
ATOM 2298 O O . LEU A 1 302 ? -2.268 -10.318 4.775 1.00 83.25 302 LEU A O 1
ATOM 2302 N N . ALA A 1 303 ? -0.661 -11.868 4.817 1.00 77.00 303 ALA A N 1
ATOM 2303 C CA . ALA A 1 303 ? -0.427 -11.884 3.383 1.00 77.00 303 ALA A CA 1
ATOM 2304 C C . ALA A 1 303 ? -1.453 -12.745 2.636 1.00 77.00 303 ALA A C 1
ATOM 2306 O O . ALA A 1 303 ? -1.529 -12.650 1.410 1.00 77.00 303 ALA A O 1
ATOM 2307 N N . GLY A 1 304 ? -2.238 -13.561 3.350 1.00 73.12 304 GLY A N 1
ATOM 2308 C CA . GLY A 1 304 ? -3.184 -14.498 2.746 1.00 73.12 304 GLY A CA 1
ATOM 2309 C C . GLY A 1 304 ? -2.496 -15.604 1.946 1.00 73.12 304 GLY A C 1
ATOM 2310 O O . GLY A 1 304 ? -3.092 -16.160 1.024 1.00 73.12 304 GLY A O 1
ATOM 2311 N N . VAL A 1 305 ? -1.232 -15.891 2.266 1.00 68.94 305 VAL A N 1
ATOM 2312 C CA . VAL A 1 305 ? -0.459 -16.962 1.636 1.00 68.94 305 VAL A CA 1
ATOM 2313 C C . VAL A 1 305 ? -0.790 -18.247 2.392 1.00 68.94 305 VAL A C 1
ATOM 2315 O O . VAL A 1 305 ? -0.625 -18.303 3.606 1.00 68.94 305 VAL A O 1
ATOM 2318 N N . LYS A 1 306 ? -1.333 -19.245 1.696 1.00 56.03 306 LYS A N 1
ATOM 2319 C CA . LYS A 1 306 ? -1.563 -20.595 2.224 1.00 56.03 306 LYS A CA 1
ATOM 2320 C C . LYS A 1 306 ? -0.664 -21.578 1.504 1.00 56.03 306 LYS A C 1
ATOM 2322 O O . LYS A 1 306 ? -0.527 -21.410 0.271 1.00 56.03 306 LYS A O 1
#

pLDDT: mean 91.45, std 6.56, range [56.03, 98.56]

Mean predicted aligned error: 5.64 Å

Radius of gyration: 20.48 Å; Cα contacts (8 Å, |Δi|>4): 533; chains: 1; bounding box: 51×40×55 Å

Nearest PDB structures (foldseek):
  4x9t-assembly1_A  TM=7.286E-01  e=5.663E-07  Polaromonas sp. JS666
  6x8w-assembly1_A  TM=5.958E-01  e=6.254E-03  Chrysiogenes arsenatis
  5aa2-assembly4_D  TM=5.840E-01  e=3.143E-01  Pseudomonas aeruginosa BWHPSA013
  4oz9-assembly1_A  TM=4.409E-01  e=1.796E-01  Pseudomonas aeruginosa PAO1
  5aa1-assembly2_B  TM=4.550E-01  e=3.480E-01  Pseudomonas aeruginosa BWHPSA013

Solvent-accessible surface area (backbone atoms only — not comparable to full-atom values): 16621 Å² total; per-residue (Å²): 104,77,89,49,37,31,79,50,37,89,87,54,52,91,69,82,91,79,89,60,88,49,79,96,50,52,53,43,31,41,50,29,45,63,73,41,70,47,77,67,85,45,72,38,75,41,58,37,69,56,56,54,31,46,62,71,70,42,84,44,78,63,59,48,92,88,58,50,38,53,49,23,20,52,43,28,47,73,52,58,44,45,37,22,22,41,51,93,77,23,72,38,46,66,48,49,58,71,66,77,53,60,39,34,29,62,34,49,46,71,40,41,75,81,41,48,68,59,52,48,39,32,72,76,69,42,67,36,37,82,45,67,71,42,92,40,71,70,53,37,40,51,35,42,75,72,60,77,27,56,36,36,43,52,66,36,72,74,46,22,60,72,77,40,42,64,41,42,80,68,37,42,40,30,48,28,34,23,46,72,40,62,54,94,76,22,65,65,55,44,46,44,36,44,68,54,31,64,36,71,84,46,53,45,53,78,74,78,43,96,67,55,73,64,56,51,49,44,50,52,45,55,49,46,42,53,37,49,29,31,55,27,32,33,36,22,55,75,30,49,67,71,56,49,49,49,49,37,54,13,50,55,51,35,67,68,29,68,67,51,50,52,55,29,52,77,68,76,38,78,76,13,75,33,44,38,70,57,52,52,48,53,52,51,53,41,46,59,54,43,68,41,67,67,41,30,54,52,46,36,59,57,55,42,60,128

Secondary structure (DSSP, 8-state):
-TTTGGGGSTT----------SGGGTHHHHIIIIIS-SSS---EEE-HHHHHHHHTT---TT--TTTSEEEEBSB----EEEEEEETTT-SSHHHHHHT-SPEEEEESSTT-GGGHHHHHHHHTT-SEEEEE---SHHHHHHHHHTTSSSEEGGGSHHHHHHH-THHHHTT-EEEEEEEES-GGG-HHHHHIIIIIS--PPPPBHHHHS---HHHHHHHHHHHHHHHHSTTEEEE-TTS-HHHHHHHHHHHHHHHT-HHHHHHHHHTT---B-B-HHHHHHHHHHHHHHTTSHHHHHHHHHHHT--

Sequence (306 aa):
MGRYLPNHLPGNPTFVVRNIPGAGGERIFRETLADAPPDGLAVAVAHPRFFKRELVGTDVKHLDINTVKVLGTASAVAVTNAMYAFKDYASSWEDVVAKGTPAKVGATAPGDTGGVGASFVELVGGPIKNVYGYGGTSEIAAAFDRREIDLSSRGDPDTAKSLFPGWVEEKKIVPVFRWGTDPKNDAEFTNYVENELGAAIPPHLFDVIQLSDAQKALFSVTETINDKMTRLFIMHPDTPDDLYKIWVDAFKATAADPEFLAAAKLLGREVGYAGPEEIVKILAEGSEALKDPVLREGFINLAGVK

Foldseek 3Di:
DQVQLLVLFPPSDRGDDDDDDDPPRLVLLCVFAPVDDLALNGKDFDALLQLLCLLLVNDSPNDHLVQWQFLFFFQLDFDKFFKKFFVVQPQALVSCVVVVAAFEAEDAAQQGLNCLLLLLCVLVPHSHDYDYNQPDLLRRVVCRVVVVTGIYSCCDPVNCVPPPVCCQQVLRMATHEIETDDCVVVVVVVCSHCPRNVGDDYYYSCVSDPDDPLSVLLSCLSNSSSNGSGGIMIGHSPNDPVSSVSSSSSVVCLSVDPVNCVVCVVVVHRTDTDGRVNSSVSSVSSSVSCVPVVSSVSSCRNNSPD